Protein AF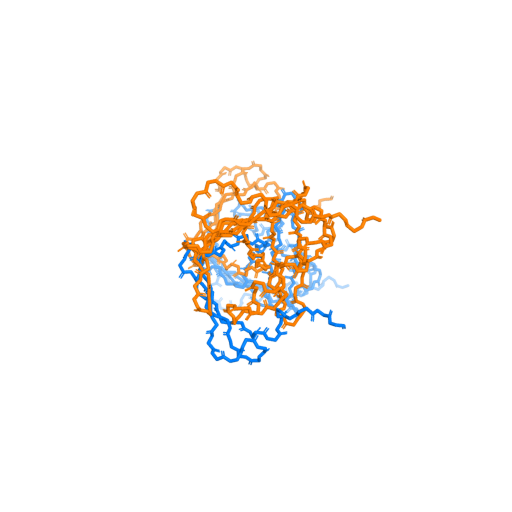-0000000082404248 (afdb_homodimer)

Radius of gyration: 27.4 Å; Cα contacts (8 Å, |Δi|>4): 710; chains: 2; bounding box: 38×91×61 Å

Organism: Colocasia esculenta (NCBI:txid4460)

InterPro domains:
  IPR007493 Protein of unknown function DUF538 [PF04398] (29-143)
  IPR007493 Protein of unknown function DUF538 [PTHR31676] (27-144)
  IPR036758 At5g01610-like superfamily [G3DSA:2.30.240.10] (9-146)
  IPR036758 At5g01610-like superfamily [SSF141562] (10-144)

pLDDT: mean 85.22, std 16.43, range [26.44, 97.88]

Nearest PDB structures (foldseek):
  4ntd-assembly1_A-2  TM=7.965E-01  e=5.250E-01  Streptomyces clavuligerus
  7phc-assembly1_a  TM=5.065E-01  e=3.989E+00  Mycoplasmoides pneumoniae M129
  5myj-assembly1_BD  TM=4.752E-01  e=3.776E+00  Lactococcus cremoris subsp. cremoris MG1363
  3kny-assembly1_A  TM=2.626E-01  e=6.900E+00  Bacteroides thetaiotaomicron VPI-5482
  4ntd-assembly1_A-2  TM=7.970E-01  e=5.827E-01  Streptomyces clavuligerus

Sequence (292 aa):
MASHAVALATGGGAIEVYKGGADCRRRLVEILKENSLPTGLLPFDDGILELGYNKDDGFIWMKQKEKKQHYFSKAKLTVVYEAEVAAYLQPSGMKKIKGVAAKELFLKINAEEFSVDGDPVDGSIHVKTTIGISRVLPASAFQLEVMASHAVALATGGGAIEVYKGGADCRRRLVEILKENSLPTGLLPFDDGILELGYNKDDGFIWMKQKEKKQHYFSKAKLTVVYEAEVAAYLQPSGMKKIKGVAAKELFLKINAEEFSVDGDPVDGSIHVKTTIGISRVLPASAFQLEV

Solvent-accessible surface area (backbone atoms only — not comparable to full-atom values): 14763 Å² total; per-residue (Å²): 129,82,78,70,62,55,57,55,58,59,76,97,65,66,39,40,38,28,54,44,19,69,58,27,46,55,49,49,38,49,54,26,50,75,32,46,35,39,54,31,72,55,88,72,57,72,53,34,51,33,30,38,36,29,64,82,74,24,40,34,38,40,34,31,86,54,63,44,75,46,74,29,75,80,66,73,38,37,36,37,34,43,31,55,31,37,32,29,52,41,87,26,30,37,33,73,38,39,43,39,24,34,37,42,58,67,42,76,46,42,42,28,32,39,35,46,49,74,51,36,59,71,22,34,31,39,35,36,30,76,84,74,52,71,51,77,44,60,20,55,45,25,44,61,85,125,128,81,77,70,60,55,58,55,58,58,75,97,64,67,39,40,39,26,53,44,20,70,58,26,45,55,50,48,38,49,53,27,52,76,33,48,36,37,54,31,73,54,89,73,58,72,54,33,51,34,30,38,37,29,65,82,74,25,38,35,39,39,34,30,85,55,62,44,76,46,73,30,76,78,65,73,39,37,35,36,34,43,32,53,31,35,31,29,52,40,88,25,30,38,33,75,39,38,42,40,26,34,37,42,57,66,44,77,44,43,41,28,32,39,34,46,50,76,51,34,61,72,24,35,30,40,34,35,30,75,85,72,53,70,48,79,44,60,20,54,46,24,43,59,84,126

Structure (mmCIF, N/CA/C/O backbone):
data_AF-0000000082404248-model_v1
#
loop_
_entity.id
_entity.type
_entity.pdbx_description
1 polymer 'Uncharacterized protein'
#
loop_
_atom_site.group_PDB
_atom_site.id
_atom_site.type_symbol
_atom_site.label_atom_id
_atom_site.label_alt_id
_atom_site.label_comp_id
_atom_site.label_asym_id
_atom_site.label_entity_id
_atom_site.label_seq_id
_atom_site.pdbx_PDB_ins_code
_atom_site.Cartn_x
_atom_site.Cartn_y
_atom_site.Cartn_z
_atom_site.occupancy
_atom_site.B_iso_or_equiv
_atom_site.auth_seq_id
_atom_site.auth_comp_id
_atom_site.auth_asym_id
_atom_site.auth_atom_id
_atom_site.pdbx_PDB_model_num
ATOM 1 N N . MET A 1 1 ? -2.234 -45.562 1.768 1 26.61 1 MET A N 1
ATOM 2 C CA . MET A 1 1 ? -2.828 -45.812 0.459 1 26.61 1 MET A CA 1
ATOM 3 C C . MET A 1 1 ? -2.596 -44.656 -0.487 1 26.61 1 MET A C 1
ATOM 5 O O . MET A 1 1 ? -2.877 -43.5 -0.14 1 26.61 1 MET A O 1
ATOM 9 N N . ALA A 1 2 ? -1.544 -44.75 -1.28 1 31.89 2 ALA A N 1
ATOM 10 C CA . ALA A 1 2 ? -0.996 -43.75 -2.213 1 31.89 2 ALA A CA 1
ATOM 11 C C . ALA A 1 2 ? -2.092 -43.156 -3.1 1 31.89 2 ALA A C 1
ATOM 13 O O . ALA A 1 2 ? -2.785 -43.906 -3.807 1 31.89 2 ALA A O 1
ATOM 14 N N . SER A 1 3 ? -2.906 -42.219 -2.686 1 33.41 3 SER A N 1
ATOM 15 C CA . SER A 1 3 ? -4.047 -41.75 -3.465 1 33.41 3 SER A CA 1
ATOM 16 C C . SER A 1 3 ? -3.672 -41.562 -4.934 1 33.41 3 SER A C 1
ATOM 18 O O . SER A 1 3 ? -2.654 -40.969 -5.246 1 33.41 3 SER A O 1
ATOM 20 N N . HIS A 1 4 ? -4.004 -42.5 -5.773 1 37.06 4 HIS A N 1
ATOM 21 C CA . HIS A 1 4 ? -3.768 -42.688 -7.199 1 37.06 4 HIS A CA 1
ATOM 22 C C . HIS A 1 4 ? -4.148 -41.438 -7.992 1 37.06 4 HIS A C 1
ATOM 24 O O . HIS A 1 4 ? -5.254 -40.906 -7.844 1 37.06 4 HIS A O 1
ATOM 30 N N . ALA A 1 5 ? -3.225 -40.562 -8.227 1 41.5 5 ALA A N 1
ATOM 31 C CA . ALA A 1 5 ? -3.398 -39.562 -9.266 1 41.5 5 ALA A CA 1
ATOM 32 C C . ALA A 1 5 ? -4.219 -40.094 -10.43 1 41.5 5 ALA A C 1
ATOM 34 O O . ALA A 1 5 ? -3.836 -41.094 -11.062 1 41.5 5 ALA A O 1
ATOM 35 N N . VAL A 1 6 ? -5.531 -40.25 -10.273 1 42.28 6 VAL A N 1
ATOM 36 C CA . VAL A 1 6 ? -6.289 -40.656 -11.453 1 42.28 6 VAL A CA 1
ATOM 37 C C . VAL A 1 6 ? -6.105 -39.625 -12.57 1 42.28 6 VAL A C 1
ATOM 39 O O . VAL A 1 6 ? -6.453 -38.469 -12.406 1 42.28 6 VAL A O 1
ATOM 42 N N . ALA A 1 7 ? -4.973 -39.625 -13.266 1 45.06 7 ALA A N 1
ATOM 43 C CA . ALA A 1 7 ? -4.922 -38.938 -14.562 1 45.06 7 ALA A CA 1
ATOM 44 C C . ALA A 1 7 ? -6.215 -39.156 -15.344 1 45.06 7 ALA A C 1
ATOM 46 O O . ALA A 1 7 ? -6.512 -40.281 -15.758 1 45.06 7 ALA A O 1
ATOM 47 N N . LEU A 1 8 ? -7.293 -38.656 -14.852 1 42.78 8 LEU A N 1
ATOM 48 C CA . LEU A 1 8 ? -8.438 -38.875 -15.734 1 42.78 8 LEU A CA 1
ATOM 49 C C . LEU A 1 8 ? -8.156 -38.312 -17.125 1 42.78 8 LEU A C 1
ATOM 51 O O . LEU A 1 8 ? -7.98 -37.094 -17.297 1 42.78 8 LEU A O 1
ATOM 55 N N . ALA A 1 9 ? -7.316 -38.969 -17.875 1 41.84 9 ALA A N 1
ATOM 56 C CA . ALA A 1 9 ? -7.23 -38.719 -19.312 1 41.84 9 ALA A CA 1
ATOM 57 C C . ALA A 1 9 ? -8.617 -38.719 -19.953 1 41.84 9 ALA A C 1
ATOM 59 O O . ALA A 1 9 ? -9.258 -39.75 -20.094 1 41.84 9 ALA A O 1
ATOM 60 N N . THR A 1 10 ? -9.609 -38.094 -19.516 1 40.09 10 THR A N 1
ATOM 61 C CA . THR A 1 10 ? -10.75 -38.281 -20.406 1 40.09 10 THR A CA 1
ATOM 62 C C . THR A 1 10 ? -10.305 -38.281 -21.859 1 40.09 10 THR A C 1
ATOM 64 O O . THR A 1 10 ? -9.148 -37.938 -22.156 1 40.09 10 THR A O 1
ATOM 67 N N . GLY A 1 11 ? -11.281 -37.781 -22.875 1 39.81 11 GLY A N 1
ATOM 68 C CA . GLY A 1 11 ? -11.117 -38 -24.297 1 39.81 11 GLY A CA 1
ATOM 69 C C . GLY A 1 11 ? -9.711 -37.688 -24.797 1 39.81 11 GLY A C 1
ATOM 70 O O . GLY A 1 11 ? -8.844 -37.312 -24 1 39.81 11 GLY A O 1
ATOM 71 N N . GLY A 1 12 ? -9.586 -37.438 -26.234 1 45.69 12 GLY A N 1
ATOM 72 C CA . GLY A 1 12 ? -8.477 -37.281 -27.156 1 45.69 12 GLY A CA 1
ATOM 73 C C . GLY A 1 12 ? -7.359 -36.406 -26.609 1 45.69 12 GLY A C 1
ATOM 74 O O . GLY A 1 12 ? -6.238 -36.438 -27.125 1 45.69 12 GLY A O 1
ATOM 75 N N . GLY A 1 13 ? -7.57 -35.125 -25.938 1 55.22 13 GLY A N 1
ATOM 76 C CA . GLY A 1 13 ? -6.445 -34.219 -25.734 1 55.22 13 GLY A CA 1
ATOM 77 C C . GLY A 1 13 ? -5.777 -34.406 -24.391 1 55.22 13 GLY A C 1
ATOM 78 O O . GLY A 1 13 ? -6.266 -35.156 -23.531 1 55.22 13 GLY A O 1
ATOM 79 N N . ALA A 1 14 ? -4.445 -34.281 -24.078 1 77.62 14 ALA A N 1
ATOM 80 C CA . ALA A 1 14 ? -3.438 -34.531 -23.047 1 77.62 14 ALA A CA 1
ATOM 81 C C . ALA A 1 14 ? -3.723 -33.719 -21.797 1 77.62 14 ALA A C 1
ATOM 83 O O . ALA A 1 14 ? -2.979 -32.781 -21.469 1 77.62 14 ALA A O 1
ATOM 84 N N . ILE A 1 15 ? -5.109 -33.75 -21.188 1 87.06 15 ILE A N 1
ATOM 85 C CA . ILE A 1 15 ? -5.379 -33.031 -19.938 1 87.06 15 ILE A CA 1
ATOM 86 C C . ILE A 1 15 ? -5.117 -33.938 -18.75 1 87.06 15 ILE A C 1
ATOM 88 O O . ILE A 1 15 ? -5.617 -35.062 -18.703 1 87.06 15 ILE A O 1
ATOM 92 N N . GLU A 1 16 ? -4.348 -33.531 -17.703 1 93 16 GLU A N 1
ATOM 93 C CA . GLU A 1 16 ? -4.09 -34.188 -16.438 1 93 16 GLU A CA 1
ATOM 94 C C . GLU A 1 16 ? -4.773 -33.469 -15.281 1 93 16 GLU A C 1
ATOM 96 O O . GLU A 1 16 ? -4.801 -32.25 -15.25 1 93 16 GLU A O 1
ATOM 101 N N . VAL A 1 17 ? -5.469 -34.25 -14.375 1 94.12 17 VAL A N 1
ATOM 102 C CA . VAL A 1 17 ? -6.066 -33.688 -13.172 1 94.12 17 VAL A CA 1
ATOM 103 C C . VAL A 1 17 ? -5.645 -34.531 -11.953 1 94.12 17 VAL A C 1
ATOM 105 O O . VAL A 1 17 ? -5.711 -35.75 -11.969 1 94.12 17 VAL A O 1
ATOM 108 N N . TYR A 1 18 ? -5.195 -33.875 -10.969 1 92.25 18 TYR A N 1
ATOM 109 C CA . TYR A 1 18 ? -4.781 -34.5 -9.711 1 92.25 18 TYR A CA 1
ATOM 110 C C . TYR A 1 18 ? -5.617 -33.969 -8.547 1 92.25 18 TYR A C 1
ATOM 112 O O . TYR A 1 18 ? -6.07 -32.812 -8.562 1 92.25 18 TYR A O 1
ATOM 120 N N . LYS A 1 19 ? -5.82 -34.844 -7.656 1 90.69 19 LYS A N 1
ATOM 121 C CA . LYS A 1 19 ? -6.504 -34.5 -6.418 1 90.69 19 LYS A CA 1
ATOM 122 C C . LYS A 1 19 ? -5.656 -34.844 -5.199 1 90.69 19 LYS A C 1
ATOM 124 O O . LYS A 1 19 ? -4.871 -35.781 -5.23 1 90.69 19 LYS A O 1
ATOM 129 N N . GLY A 1 20 ? -5.957 -34.188 -4.07 1 85 20 GLY A N 1
ATOM 130 C CA . GLY A 1 20 ? -5.191 -34.375 -2.852 1 85 20 GLY A CA 1
ATOM 131 C C . GLY A 1 20 ? -3.945 -33.531 -2.781 1 85 20 GLY A C 1
ATOM 132 O O . GLY A 1 20 ? -3.205 -33.406 -3.76 1 85 20 GLY A O 1
ATOM 133 N N . GLY A 1 21 ? -3.607 -33.062 -1.685 1 84.25 21 GLY A N 1
ATOM 134 C CA . GLY A 1 21 ? -2.582 -32.031 -1.466 1 84.25 21 GLY A CA 1
ATOM 135 C C . GLY A 1 21 ? -1.194 -32.5 -1.864 1 84.25 21 GLY A C 1
ATOM 136 O O . GLY A 1 21 ? -0.502 -31.828 -2.627 1 84.25 21 GLY A O 1
ATOM 137 N N . ALA A 1 22 ? -0.754 -33.719 -1.428 1 86.19 22 ALA A N 1
ATOM 138 C CA . ALA A 1 22 ? 0.61 -34.188 -1.658 1 86.19 22 ALA A CA 1
ATOM 139 C C . ALA A 1 22 ? 0.85 -34.469 -3.139 1 86.19 22 ALA A C 1
ATOM 141 O O . ALA A 1 22 ? 1.893 -34.125 -3.686 1 86.19 22 ALA A O 1
ATOM 142 N N . ASP A 1 23 ? -0.087 -35.125 -3.85 1 89.31 23 ASP A N 1
ATOM 143 C CA . ASP A 1 23 ? 0.043 -35.469 -5.266 1 89.31 23 ASP A CA 1
ATOM 144 C C . ASP A 1 23 ? 0.007 -34.188 -6.121 1 89.31 23 ASP A C 1
ATOM 146 O O . ASP A 1 23 ? 0.781 -34.062 -7.07 1 89.31 23 ASP A O 1
ATOM 150 N N . CYS A 1 24 ? -0.881 -33.375 -5.746 1 91.25 24 CYS A N 1
ATOM 151 C CA . CYS A 1 24 ? -0.977 -32.094 -6.469 1 91.25 24 CYS A CA 1
ATOM 152 C C . CYS A 1 24 ? 0.325 -31.312 -6.363 1 91.25 24 CYS A C 1
ATOM 154 O O . CYS A 1 24 ? 0.838 -30.812 -7.371 1 91.25 24 CYS A O 1
ATOM 156 N N . ARG A 1 25 ? 0.837 -31.281 -5.199 1 90 25 ARG A N 1
ATOM 157 C CA . ARG A 1 25 ? 2.068 -30.531 -4.969 1 90 25 ARG A CA 1
ATOM 158 C C . ARG A 1 25 ? 3.225 -31.125 -5.766 1 90 25 ARG A C 1
ATOM 160 O O . ARG A 1 25 ? 3.977 -30.391 -6.418 1 90 25 ARG A O 1
ATOM 167 N N . ARG A 1 26 ? 3.385 -32.438 -5.703 1 90.12 26 ARG A N 1
ATOM 168 C CA . ARG A 1 26 ? 4.453 -33.094 -6.422 1 90.12 26 ARG A CA 1
ATOM 169 C C . ARG A 1 26 ? 4.383 -32.812 -7.918 1 90.12 26 ARG A C 1
ATOM 171 O O . ARG A 1 26 ? 5.383 -32.438 -8.531 1 90.12 26 ARG A O 1
ATOM 178 N N . ARG A 1 27 ? 3.234 -32.938 -8.453 1 92.12 27 ARG A N 1
ATOM 179 C CA . ARG A 1 27 ? 3.096 -32.75 -9.898 1 92.12 27 ARG A CA 1
ATOM 180 C C . ARG A 1 27 ? 3.305 -31.297 -10.281 1 92.12 27 ARG A C 1
ATOM 182 O O . ARG A 1 27 ? 3.869 -31 -11.336 1 92.12 27 ARG A O 1
ATOM 189 N N . LEU A 1 28 ? 2.773 -30.422 -9.469 1 92.19 28 LEU A N 1
ATOM 190 C CA . LEU A 1 28 ? 2.957 -29 -9.727 1 92.19 28 LEU A CA 1
ATOM 191 C C . LEU A 1 28 ? 4.438 -28.656 -9.812 1 92.19 28 LEU A C 1
ATOM 193 O O . LEU A 1 28 ? 4.863 -27.953 -10.742 1 92.19 28 LEU A O 1
ATOM 197 N N . VAL A 1 29 ? 5.195 -29.141 -8.891 1 92.25 29 VAL A N 1
ATOM 198 C CA . VAL A 1 29 ? 6.629 -28.875 -8.883 1 92.25 29 VAL A CA 1
ATOM 199 C C . VAL A 1 29 ? 7.258 -29.391 -10.172 1 92.25 29 VAL A C 1
ATOM 201 O O . VAL A 1 29 ? 8.086 -28.719 -10.781 1 92.25 29 VAL A O 1
ATOM 204 N N . GLU A 1 30 ? 6.859 -30.531 -10.586 1 93.44 30 GLU A N 1
ATOM 205 C CA . GLU A 1 30 ? 7.383 -31.125 -11.82 1 93.44 30 GLU A CA 1
ATOM 206 C C . GLU A 1 30 ? 7.035 -30.266 -13.031 1 93.44 30 GLU A C 1
ATOM 208 O O . GLU A 1 30 ? 7.875 -30.047 -13.906 1 93.44 30 GLU A O 1
ATOM 213 N N . ILE A 1 31 ? 5.789 -29.844 -13.07 1 93.38 31 ILE A N 1
ATOM 214 C CA . ILE A 1 31 ? 5.328 -29.031 -14.188 1 93.38 31 ILE A CA 1
ATOM 215 C C . ILE A 1 31 ? 6.129 -27.734 -14.25 1 93.38 31 ILE A C 1
ATOM 217 O O . ILE A 1 31 ? 6.539 -27.297 -15.328 1 93.38 31 ILE A O 1
ATOM 221 N N . LEU A 1 32 ? 6.367 -27.109 -13.102 1 94 32 LEU A N 1
ATOM 222 C CA . LEU A 1 32 ? 7.137 -25.859 -13.062 1 94 32 LEU A CA 1
ATOM 223 C C . LEU A 1 32 ? 8.562 -26.094 -13.547 1 94 32 LEU A C 1
ATOM 225 O O . LEU A 1 32 ? 9.078 -25.312 -14.352 1 94 32 LEU A O 1
ATOM 229 N N . LYS A 1 33 ? 9.148 -27.172 -13.172 1 93.31 33 LYS A N 1
ATOM 230 C CA . LYS A 1 33 ? 10.5 -27.516 -13.609 1 93.31 33 LYS A CA 1
ATOM 231 C C . LYS A 1 33 ? 10.547 -27.75 -15.117 1 93.31 33 LYS A C 1
ATOM 233 O O . LYS A 1 33 ? 11.445 -27.25 -15.797 1 93.31 33 LYS A O 1
ATOM 238 N N . GLU A 1 34 ? 9.578 -28.469 -15.539 1 92.75 34 GLU A N 1
ATOM 239 C CA . GLU A 1 34 ? 9.492 -28.781 -16.953 1 92.75 34 GLU A CA 1
ATOM 240 C C . GLU A 1 34 ? 9.406 -27.516 -17.812 1 92.75 34 GLU A C 1
ATOM 242 O O . GLU A 1 34 ? 9.789 -27.531 -18.984 1 92.75 34 GLU A O 1
ATOM 247 N N . ASN A 1 35 ? 8.938 -26.5 -17.25 1 94.44 35 ASN A N 1
ATOM 248 C CA . ASN A 1 35 ? 8.734 -25.266 -17.984 1 94.44 35 ASN A CA 1
ATOM 249 C C . ASN A 1 35 ? 9.719 -24.188 -17.562 1 94.44 35 ASN A C 1
ATOM 251 O O . ASN A 1 35 ? 9.523 -23 -17.859 1 94.44 35 ASN A O 1
ATOM 255 N N . SER A 1 36 ? 10.773 -24.516 -16.844 1 94.88 36 SER A N 1
ATOM 256 C CA . SER A 1 36 ? 11.875 -23.641 -16.438 1 94.88 36 SER A CA 1
ATOM 257 C C . SER A 1 36 ? 11.367 -22.484 -15.594 1 94.88 36 SER A C 1
ATOM 259 O O . SER A 1 36 ? 11.727 -21.328 -15.828 1 94.88 36 SER A O 1
ATOM 261 N N . LEU A 1 37 ? 10.5 -22.797 -14.664 1 95.38 37 LEU A N 1
ATOM 262 C CA . LEU A 1 37 ? 9.953 -21.844 -13.719 1 95.38 37 LEU A CA 1
ATOM 263 C C . LEU A 1 37 ? 10.422 -22.156 -12.297 1 95.38 37 LEU A C 1
ATOM 265 O O . LEU A 1 37 ? 10.703 -23.297 -11.977 1 95.38 37 LEU A O 1
ATOM 269 N N . PRO A 1 38 ? 10.5 -21.078 -11.461 1 94.19 38 PRO A N 1
ATOM 270 C CA . PRO A 1 38 ? 10.836 -21.359 -10.07 1 94.19 38 PRO A CA 1
ATOM 271 C C . PRO A 1 38 ? 9.812 -22.266 -9.383 1 94.19 38 PRO A C 1
ATOM 273 O O . PRO A 1 38 ? 8.609 -22.109 -9.578 1 94.19 38 PRO A O 1
ATOM 276 N N . THR A 1 39 ? 10.195 -23.125 -8.516 1 92.25 39 THR A N 1
ATOM 277 C CA . THR A 1 39 ? 9.352 -24.188 -7.977 1 92.25 39 THR A CA 1
ATOM 278 C C . THR A 1 39 ? 8.539 -23.672 -6.789 1 92.25 39 THR A C 1
ATOM 280 O O . THR A 1 39 ? 7.59 -24.328 -6.355 1 92.25 39 THR A O 1
ATOM 283 N N . GLY A 1 40 ? 8.797 -22.516 -6.25 1 89.69 40 GLY A N 1
ATOM 284 C CA . GLY A 1 40 ? 8.078 -21.984 -5.113 1 89.69 40 GLY A CA 1
ATOM 285 C C . GLY A 1 40 ? 7.109 -20.875 -5.496 1 89.69 40 GLY A C 1
ATOM 286 O O . GLY A 1 40 ? 6.652 -20.109 -4.637 1 89.69 40 GLY A O 1
ATOM 287 N N . LEU A 1 41 ? 6.832 -20.734 -6.754 1 85.62 41 LEU A N 1
ATOM 288 C CA . LEU A 1 41 ? 5.973 -19.656 -7.254 1 85.62 41 LEU A CA 1
ATOM 289 C C . LEU A 1 41 ? 4.559 -19.797 -6.699 1 85.62 41 LEU A C 1
ATOM 291 O O . LEU A 1 41 ? 3.859 -18.797 -6.523 1 85.62 41 LEU A O 1
ATOM 295 N N . LEU A 1 42 ? 4.094 -20.953 -6.504 1 78.44 42 LEU A N 1
ATOM 296 C CA . LEU A 1 42 ? 2.723 -21.172 -6.062 1 78.44 42 LEU A CA 1
ATOM 297 C C . LEU A 1 42 ? 2.695 -21.734 -4.641 1 78.44 42 LEU A C 1
ATOM 299 O O . LEU A 1 42 ? 3.67 -22.328 -4.188 1 78.44 42 LEU A O 1
ATOM 303 N N . PRO A 1 43 ? 1.602 -21.281 -3.91 1 66.31 43 PRO A N 1
ATOM 304 C CA . PRO A 1 43 ? 1.56 -21.734 -2.518 1 66.31 43 PRO A CA 1
ATOM 305 C C . PRO A 1 43 ? 1.533 -23.25 -2.391 1 66.31 43 PRO A C 1
ATOM 307 O O . PRO A 1 43 ? 0.764 -23.922 -3.086 1 66.31 43 PRO A O 1
ATOM 310 N N . PHE A 1 44 ? 2.535 -23.844 -1.74 1 63.66 44 PHE A N 1
ATOM 311 C CA . PHE A 1 44 ? 2.709 -25.297 -1.703 1 63.66 44 PHE A CA 1
ATOM 312 C C . PHE A 1 44 ? 2.162 -25.875 -0.402 1 63.66 44 PHE A C 1
ATOM 314 O O . PHE A 1 44 ? 2.4 -27.047 -0.087 1 63.66 44 PHE A O 1
ATOM 321 N N . ASP A 1 45 ? 1.136 -25.281 0.097 1 66.94 45 ASP A N 1
ATOM 322 C CA . ASP A 1 45 ? 0.758 -26.016 1.298 1 66.94 45 ASP A CA 1
ATOM 323 C C . ASP A 1 45 ? -0.175 -27.172 0.958 1 66.94 45 ASP A C 1
ATOM 325 O O . ASP A 1 45 ? -0.594 -27.328 -0.192 1 66.94 45 ASP A O 1
ATOM 329 N N . ASP A 1 46 ? -0.226 -28.141 1.797 1 67.12 46 ASP A N 1
ATOM 330 C CA . ASP A 1 46 ? -1.042 -29.344 1.663 1 67.12 46 ASP A CA 1
ATOM 331 C C . ASP A 1 46 ? -2.521 -28.984 1.531 1 67.12 46 ASP A C 1
ATOM 333 O O . ASP A 1 46 ? -3.377 -29.875 1.519 1 67.12 46 ASP A O 1
ATOM 337 N N . GLY A 1 47 ? -2.795 -27.75 1.149 1 80.88 47 GLY A N 1
ATOM 338 C CA . GLY A 1 47 ? -4.195 -27.359 1.098 1 80.88 47 GLY A CA 1
ATOM 339 C C . GLY A 1 47 ? -4.754 -27.344 -0.312 1 80.88 47 GLY A C 1
ATOM 340 O O . GLY A 1 47 ? -5.891 -26.906 -0.525 1 80.88 47 GLY A O 1
ATOM 341 N N . ILE A 1 48 ? -3.961 -27.859 -1.201 1 89.25 48 ILE A N 1
ATOM 342 C CA . ILE A 1 48 ? -4.449 -27.922 -2.574 1 89.25 48 ILE A CA 1
ATOM 343 C C . ILE A 1 48 ? -5.449 -29.062 -2.719 1 89.25 48 ILE A C 1
ATOM 345 O O . ILE A 1 48 ? -5.172 -30.188 -2.303 1 89.25 48 ILE A O 1
ATOM 349 N N . LEU A 1 49 ? -6.531 -28.828 -3.287 1 92 49 LEU A N 1
ATOM 350 C CA . LEU A 1 49 ? -7.594 -29.812 -3.477 1 92 49 LEU A CA 1
ATOM 351 C C . LEU A 1 49 ? -7.531 -30.422 -4.875 1 92 49 LEU A C 1
ATOM 353 O O . LEU A 1 49 ? -7.867 -31.594 -5.066 1 92 49 LEU A O 1
ATOM 357 N N . GLU A 1 50 ? -7.125 -29.578 -5.766 1 93.88 50 GLU A N 1
ATOM 358 C CA . GLU A 1 50 ? -7.141 -29.984 -7.164 1 93.88 50 GLU A CA 1
ATOM 359 C C . GLU A 1 50 ? -6.07 -29.266 -7.973 1 93.88 50 GLU A C 1
ATOM 361 O O . GLU A 1 50 ? -5.852 -28.062 -7.781 1 93.88 50 GLU A O 1
ATOM 366 N N . LEU A 1 51 ? -5.438 -30.016 -8.844 1 94.69 51 LEU A N 1
ATOM 367 C CA . LEU A 1 51 ? -4.539 -29.5 -9.867 1 94.69 51 LEU A CA 1
ATOM 368 C C . LEU A 1 51 ? -4.914 -30.031 -11.242 1 94.69 51 LEU A C 1
ATOM 370 O O . LEU A 1 51 ? -5.098 -31.234 -11.422 1 94.69 51 LEU A O 1
ATOM 374 N N . GLY A 1 52 ? -5.066 -29.172 -12.18 1 95.25 52 GLY A N 1
ATOM 375 C CA . GLY A 1 52 ? -5.301 -29.562 -13.562 1 95.25 52 GLY A CA 1
ATOM 376 C C . GLY A 1 52 ? -4.309 -28.938 -14.531 1 95.25 52 GLY A C 1
ATOM 377 O O . GLY A 1 52 ? -3.814 -27.828 -14.297 1 95.25 52 GLY A O 1
ATOM 378 N N . TYR A 1 53 ? -4.016 -29.656 -15.586 1 96 53 TYR A N 1
ATOM 379 C CA . TYR A 1 53 ? -3.049 -29.188 -16.578 1 96 53 TYR A CA 1
ATOM 380 C C . TYR A 1 53 ? -3.391 -29.75 -17.953 1 96 53 TYR A C 1
ATOM 382 O O . TYR A 1 53 ? -3.523 -30.953 -18.141 1 96 53 TYR A O 1
ATOM 390 N N . ASN A 1 54 ? -3.629 -28.828 -18.844 1 95.25 54 ASN A N 1
ATOM 391 C CA . ASN A 1 54 ? -3.781 -29.156 -20.25 1 95.25 54 ASN A CA 1
ATOM 392 C C . ASN A 1 54 ? -2.502 -28.875 -21.031 1 95.25 54 ASN A C 1
ATOM 394 O O . ASN A 1 54 ? -2.229 -27.719 -21.391 1 95.25 54 ASN A O 1
ATOM 398 N N . LYS A 1 55 ? -1.788 -29.891 -21.328 1 90.19 55 LYS A N 1
ATOM 399 C CA . LYS A 1 55 ? -0.48 -29.734 -21.953 1 90.19 55 LYS A CA 1
ATOM 400 C C . LYS A 1 55 ? -0.611 -29.188 -23.375 1 90.19 55 LYS A C 1
ATOM 402 O O . LYS A 1 55 ? 0.287 -28.5 -23.859 1 90.19 55 LYS A O 1
ATOM 407 N N . ASP A 1 56 ? -1.659 -29.438 -23.984 1 89.81 56 ASP A N 1
ATOM 408 C CA . ASP A 1 56 ? -1.855 -29.031 -25.375 1 89.81 56 ASP A CA 1
ATOM 409 C C . ASP A 1 56 ? -1.825 -27.516 -25.516 1 89.81 56 ASP A C 1
ATOM 411 O O . ASP A 1 56 ? -1.254 -26.984 -26.469 1 89.81 56 ASP A O 1
ATOM 415 N N . ASP A 1 57 ? -2.418 -26.828 -24.594 1 91.56 57 ASP A N 1
ATOM 416 C CA . ASP A 1 57 ? -2.473 -25.375 -24.75 1 91.56 57 ASP A CA 1
ATOM 417 C C . ASP A 1 57 ? -1.744 -24.672 -23.609 1 91.56 57 ASP A C 1
ATOM 419 O O . ASP A 1 57 ? -1.689 -23.438 -23.562 1 91.56 57 ASP A O 1
ATOM 423 N N . GLY A 1 58 ? -1.31 -25.484 -22.75 1 94.12 58 GLY A N 1
ATOM 424 C CA . GLY A 1 58 ? -0.522 -24.938 -21.672 1 94.12 58 GLY A CA 1
ATOM 425 C C . GLY A 1 58 ? -1.369 -24.453 -20.5 1 94.12 58 GLY A C 1
ATOM 426 O O . GLY A 1 58 ? -0.846 -23.891 -19.531 1 94.12 58 GLY A O 1
ATOM 427 N N . PHE A 1 59 ? -2.732 -24.688 -20.516 1 96.88 59 PHE A N 1
ATOM 428 C CA . PHE A 1 59 ? -3.621 -24.219 -19.469 1 96.88 59 PHE A CA 1
ATOM 429 C C . PHE A 1 59 ? -3.41 -25.016 -18.188 1 96.88 59 PHE A C 1
ATOM 431 O O . PHE A 1 59 ? -3.391 -26.25 -18.219 1 96.88 59 PHE A O 1
ATOM 438 N N . ILE A 1 60 ? -3.232 -24.312 -17.078 1 96 60 ILE A N 1
ATOM 439 C CA . ILE A 1 60 ? -3.055 -24.922 -15.758 1 96 60 ILE A CA 1
ATOM 440 C C . ILE A 1 60 ? -3.971 -24.234 -14.75 1 96 60 ILE A C 1
ATOM 442 O O . ILE A 1 60 ? -4.188 -23.031 -14.812 1 96 60 ILE A O 1
ATOM 446 N N . TRP A 1 61 ? -4.547 -25.016 -13.82 1 96.44 61 TRP A N 1
ATOM 447 C CA . TRP A 1 61 ? -5.352 -24.422 -12.758 1 96.44 61 TRP A CA 1
ATOM 448 C C . TRP A 1 61 ? -5.188 -25.188 -11.453 1 96.44 61 TRP A C 1
ATOM 450 O O . TRP A 1 61 ? -4.754 -26.344 -11.461 1 96.44 61 TRP A O 1
ATOM 460 N N . MET A 1 62 ? -5.414 -24.516 -10.359 1 95 62 MET A N 1
ATOM 461 C CA . MET A 1 62 ? -5.367 -25.094 -9.016 1 95 62 MET A CA 1
ATOM 462 C C . MET A 1 62 ? -6.531 -24.594 -8.164 1 95 62 MET A C 1
ATOM 464 O O . MET A 1 62 ? -6.918 -23.422 -8.266 1 95 62 MET A O 1
ATOM 468 N N . LYS A 1 63 ? -7.062 -25.484 -7.418 1 94.56 63 LYS A N 1
ATOM 469 C CA . LYS A 1 63 ? -8.094 -25.156 -6.438 1 94.56 63 LYS A CA 1
ATOM 470 C C . LYS A 1 63 ? -7.629 -25.469 -5.02 1 94.56 63 LYS A C 1
ATOM 472 O O . LYS A 1 63 ? -7.004 -26.5 -4.781 1 94.56 63 LYS A O 1
ATOM 477 N N . GLN A 1 64 ? -7.922 -24.594 -4.074 1 93.62 64 GLN A N 1
ATOM 478 C CA . GLN A 1 64 ? -7.648 -24.812 -2.656 1 93.62 64 GLN A CA 1
ATOM 479 C C . GLN A 1 64 ? -8.828 -24.359 -1.795 1 93.62 64 GLN A C 1
ATOM 481 O O . GLN A 1 64 ? -9.773 -23.766 -2.297 1 93.62 64 GLN A O 1
ATOM 486 N N . LYS A 1 65 ? -8.812 -24.797 -0.648 1 89.19 65 LYS A N 1
ATOM 487 C CA . LYS A 1 65 ? -9.969 -24.594 0.221 1 89.19 65 LYS A CA 1
ATOM 488 C C . LYS A 1 65 ? -10.258 -23.109 0.41 1 89.19 65 LYS A C 1
ATOM 490 O O . LYS A 1 65 ? -11.414 -22.688 0.356 1 89.19 65 LYS A O 1
ATOM 495 N N . GLU A 1 66 ? -9.234 -22.297 0.668 1 90.94 66 GLU A N 1
ATOM 496 C CA . GLU A 1 66 ? -9.367 -20.859 0.871 1 90.94 66 GLU A CA 1
ATOM 497 C C . GLU A 1 66 ? -8.156 -20.109 0.305 1 90.94 66 GLU A C 1
ATOM 499 O O . GLU A 1 66 ? -7.145 -20.719 -0.033 1 90.94 66 GLU A O 1
ATOM 504 N N . LYS A 1 67 ? -8.43 -18.812 0.115 1 91.12 67 LYS A N 1
ATOM 505 C CA . LYS A 1 67 ? -7.301 -18 -0.318 1 91.12 67 LYS A CA 1
ATOM 506 C C . LYS A 1 67 ? -6.137 -18.109 0.659 1 91.12 67 LYS A C 1
ATOM 508 O O . LYS A 1 67 ? -6.34 -18.312 1.858 1 91.12 67 LYS A O 1
ATOM 513 N N . LYS A 1 68 ? -4.953 -17.953 0.072 1 90.69 68 LYS A N 1
ATOM 514 C CA . LYS A 1 68 ? -3.734 -18.031 0.873 1 90.69 68 LYS A CA 1
ATOM 515 C C . LYS A 1 68 ? -2.834 -16.828 0.609 1 90.69 68 LYS A C 1
ATOM 517 O O . LYS A 1 68 ? -2.799 -16.297 -0.506 1 90.69 68 LYS A O 1
ATOM 522 N N . GLN A 1 69 ? -2.223 -16.422 1.691 1 89.12 69 GLN A N 1
ATOM 523 C CA . GLN A 1 69 ? -1.194 -15.398 1.564 1 89.12 69 GLN A CA 1
ATOM 524 C C . GLN A 1 69 ? 0.182 -15.953 1.929 1 89.12 69 GLN A C 1
ATOM 526 O O . GLN A 1 69 ? 0.311 -16.75 2.859 1 89.12 69 GLN A O 1
ATOM 531 N N . HIS A 1 70 ? 1.156 -15.602 1.148 1 89.56 70 HIS A N 1
ATOM 532 C CA . HIS A 1 70 ? 2.535 -15.984 1.431 1 89.56 70 HIS A CA 1
ATOM 533 C C . HIS A 1 70 ? 3.471 -14.781 1.348 1 89.56 70 HIS A C 1
ATOM 535 O O . HIS A 1 70 ? 3.406 -14.008 0.392 1 89.56 70 HIS A O 1
ATOM 541 N N . TYR A 1 71 ? 4.277 -14.719 2.375 1 87.19 71 TYR A N 1
ATOM 542 C CA . TYR A 1 71 ? 5.301 -13.68 2.373 1 87.19 71 TYR A CA 1
ATOM 543 C C . TYR A 1 71 ? 6.637 -14.234 1.888 1 87.19 71 TYR A C 1
ATOM 545 O O . TYR A 1 71 ? 7.203 -15.141 2.506 1 87.19 71 TYR A O 1
ATOM 553 N N . PHE A 1 72 ? 7.109 -13.703 0.807 1 89.19 72 PHE A N 1
ATOM 554 C CA . PHE A 1 72 ? 8.438 -14.023 0.293 1 89.19 72 PHE A CA 1
ATOM 555 C C . PHE A 1 72 ? 9.492 -13.109 0.899 1 89.19 72 PHE A C 1
ATOM 557 O O . PHE A 1 72 ? 9.672 -11.977 0.448 1 89.19 72 PHE A O 1
ATOM 564 N N . SER A 1 73 ? 10.148 -13.664 1.874 1 86.25 73 SER A N 1
ATOM 565 C CA . SER A 1 73 ? 11.055 -12.844 2.678 1 86.25 73 SER A CA 1
ATOM 566 C C . SER A 1 73 ? 12.18 -12.258 1.83 1 86.25 73 SER A C 1
ATOM 568 O O . SER A 1 73 ? 12.578 -11.117 2.027 1 86.25 73 SER A O 1
ATOM 570 N N . LYS A 1 74 ? 12.633 -13.031 0.884 1 85.88 74 LYS A N 1
ATOM 571 C CA . LYS A 1 74 ? 13.742 -12.555 0.056 1 85.88 74 LYS A CA 1
ATOM 572 C C . LYS A 1 74 ? 13.281 -11.461 -0.906 1 85.88 74 LYS A C 1
ATOM 574 O O . LYS A 1 74 ? 14.062 -10.586 -1.278 1 85.88 74 LYS A O 1
ATOM 579 N N . ALA A 1 75 ? 12.062 -11.477 -1.314 1 88.5 75 ALA A N 1
ATOM 580 C CA . ALA A 1 75 ? 11.508 -10.469 -2.219 1 88.5 75 ALA A CA 1
ATOM 581 C C . ALA A 1 75 ? 10.773 -9.383 -1.443 1 88.5 75 ALA A C 1
ATOM 583 O O . ALA A 1 75 ? 10.367 -8.367 -2.018 1 88.5 75 ALA A O 1
ATOM 584 N N . LYS A 1 76 ? 10.617 -9.609 -0.117 1 82.75 76 LYS A N 1
ATOM 585 C CA . LYS A 1 76 ? 9.844 -8.703 0.723 1 82.75 76 LYS A CA 1
ATOM 586 C C . LYS A 1 76 ? 8.484 -8.398 0.094 1 82.75 76 LYS A C 1
ATOM 588 O O . LYS A 1 76 ? 8.094 -7.234 -0.013 1 82.75 76 LYS A O 1
ATOM 593 N N . LEU A 1 77 ? 7.852 -9.398 -0.338 1 85.44 77 LEU A N 1
ATOM 594 C CA . LEU A 1 77 ? 6.602 -9.312 -1.082 1 85.44 77 LEU A CA 1
ATOM 595 C C . LEU A 1 77 ? 5.574 -10.305 -0.545 1 85.44 77 LEU A C 1
ATOM 597 O O . LEU A 1 77 ? 5.887 -11.484 -0.36 1 85.44 77 LEU A O 1
ATOM 601 N N . THR A 1 78 ? 4.434 -9.789 -0.178 1 87.88 78 THR A N 1
ATOM 602 C CA . THR A 1 78 ? 3.314 -10.672 0.141 1 87.88 78 THR A CA 1
ATOM 603 C C . THR A 1 78 ? 2.486 -10.969 -1.106 1 87.88 78 THR A C 1
ATOM 605 O O . THR A 1 78 ? 2.059 -10.047 -1.806 1 87.88 78 THR A O 1
ATOM 608 N N . VAL A 1 79 ? 2.33 -12.273 -1.399 1 90.94 79 VAL A N 1
ATOM 609 C CA . VAL A 1 79 ? 1.497 -12.695 -2.521 1 90.94 79 VAL A CA 1
ATOM 610 C C . VAL A 1 79 ? 0.238 -13.383 -2.002 1 90.94 79 VAL A C 1
ATOM 612 O O . VAL A 1 79 ? 0.305 -14.195 -1.072 1 90.94 79 VAL A O 1
ATOM 615 N N . VAL A 1 80 ? -0.841 -12.945 -2.572 1 91.44 80 VAL A N 1
ATOM 616 C CA . VAL A 1 80 ? -2.131 -13.555 -2.273 1 91.44 80 VAL A CA 1
ATOM 617 C C . VAL A 1 80 ? -2.549 -14.469 -3.426 1 91.44 80 VAL A C 1
ATOM 619 O O . VAL A 1 80 ? -2.49 -14.078 -4.59 1 91.44 80 VAL A O 1
ATOM 622 N N . TYR A 1 81 ? -2.963 -15.68 -3.092 1 94.25 81 TYR A N 1
ATOM 623 C CA . TYR A 1 81 ? -3.514 -16.656 -4.02 1 94.25 81 TYR A CA 1
ATOM 624 C C . TYR A 1 81 ? -4.984 -16.922 -3.727 1 94.25 81 TYR A C 1
ATOM 626 O O . TYR A 1 81 ? -5.336 -17.375 -2.635 1 94.25 81 TYR A O 1
ATOM 634 N N . GLU A 1 82 ? -5.766 -16.688 -4.676 1 94.38 82 GLU A N 1
ATOM 635 C CA . GLU A 1 82 ? -7.195 -16.953 -4.516 1 94.38 82 GLU A CA 1
ATOM 636 C C . GLU A 1 82 ? -7.469 -18.453 -4.441 1 94.38 82 GLU A C 1
ATOM 638 O O . GLU A 1 82 ? -6.578 -19.266 -4.684 1 94.38 82 GLU A O 1
ATOM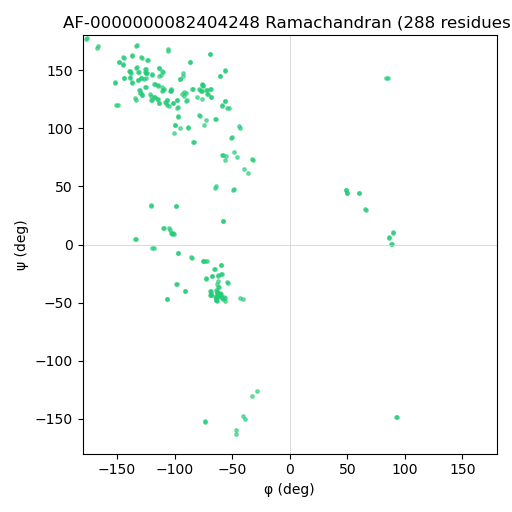 643 N N . ALA A 1 83 ? -8.656 -18.828 -3.975 1 94.62 83 ALA A N 1
ATOM 644 C CA . ALA A 1 83 ? -9.062 -20.219 -3.869 1 94.62 83 ALA A CA 1
ATOM 645 C C . ALA A 1 83 ? -8.906 -20.938 -5.207 1 94.62 83 ALA A C 1
ATOM 647 O O . ALA A 1 83 ? -8.648 -22.141 -5.246 1 94.62 83 ALA A O 1
ATOM 648 N N . GLU A 1 84 ? -9.117 -20.219 -6.227 1 95.31 84 GLU A N 1
ATOM 649 C CA . GLU A 1 84 ? -8.867 -20.719 -7.574 1 95.31 84 GLU A CA 1
ATOM 650 C C . GLU A 1 84 ? -7.844 -19.859 -8.305 1 95.31 84 GLU A C 1
ATOM 652 O O . GLU A 1 84 ? -7.98 -18.641 -8.359 1 95.31 84 GLU A O 1
ATOM 657 N N . VAL A 1 85 ? -6.809 -20.547 -8.844 1 96 85 VAL A N 1
ATOM 658 C CA . VAL A 1 85 ? -5.762 -19.891 -9.633 1 96 85 VAL A CA 1
ATOM 659 C C . VAL A 1 85 ? -5.648 -20.562 -10.992 1 96 85 VAL A C 1
ATOM 661 O O . VAL A 1 85 ? -5.809 -21.781 -11.109 1 96 85 VAL A O 1
ATOM 664 N N . ALA A 1 86 ? -5.395 -19.797 -12.039 1 96.94 86 ALA A N 1
ATOM 665 C CA . ALA A 1 86 ? -5.23 -20.344 -13.375 1 96.94 86 ALA A CA 1
ATOM 666 C C . ALA A 1 86 ? -4.254 -19.516 -14.203 1 96.94 86 ALA A C 1
ATOM 668 O O . ALA A 1 86 ? -4.055 -18.328 -13.922 1 96.94 86 ALA A O 1
ATOM 669 N N . ALA A 1 87 ? -3.725 -20.141 -15.164 1 97.56 87 ALA A N 1
ATOM 670 C CA . ALA A 1 87 ? -2.812 -19.469 -16.078 1 97.56 87 ALA A CA 1
ATOM 671 C C . ALA A 1 87 ? -2.551 -20.312 -17.328 1 97.56 87 ALA A C 1
ATOM 673 O O . ALA A 1 87 ? -3 -21.469 -17.391 1 97.56 87 ALA A O 1
ATOM 674 N N . TYR A 1 88 ? -1.913 -19.75 -18.297 1 97.88 88 TYR A N 1
ATOM 675 C CA . TYR A 1 88 ? -1.354 -20.469 -19.422 1 97.88 88 TYR A CA 1
ATOM 676 C C . TYR A 1 88 ? 0.168 -20.516 -19.344 1 97.88 88 TYR A C 1
ATOM 678 O O . TYR A 1 88 ? 0.824 -19.484 -19.297 1 97.88 88 TYR A O 1
ATOM 686 N N . LEU A 1 89 ? 0.678 -21.719 -19.344 1 96.31 89 LEU A N 1
ATOM 687 C CA . LEU A 1 89 ? 2.123 -21.906 -19.312 1 96.31 89 LEU A CA 1
ATOM 688 C C . LEU A 1 89 ? 2.742 -21.625 -20.688 1 96.31 89 LEU A C 1
ATOM 690 O O . LEU A 1 89 ? 2.17 -21.984 -21.719 1 96.31 89 LEU A O 1
ATOM 694 N N . GLN A 1 90 ? 3.824 -20.938 -20.641 1 92.56 90 GLN A N 1
ATOM 695 C CA . GLN A 1 90 ? 4.738 -20.75 -21.766 1 92.56 90 GLN A CA 1
ATOM 696 C C . GLN A 1 90 ? 6.176 -21.078 -21.359 1 92.56 90 GLN A C 1
ATOM 698 O O . GLN A 1 90 ? 6.488 -21.172 -20.172 1 92.56 90 GLN A O 1
ATOM 703 N N . PRO A 1 91 ? 6.953 -21.312 -22.391 1 91.31 91 PRO A N 1
ATOM 704 C CA . PRO A 1 91 ? 8.352 -21.516 -22.016 1 91.31 91 PRO A CA 1
ATOM 705 C C . PRO A 1 91 ? 8.898 -20.375 -21.156 1 91.31 91 PRO A C 1
ATOM 707 O O . PRO A 1 91 ? 8.875 -19.219 -21.594 1 91.31 91 PRO A O 1
ATOM 710 N N . SER A 1 92 ? 9.281 -20.656 -19.984 1 95.44 92 SER A N 1
ATOM 711 C CA . SER A 1 92 ? 9.906 -19.75 -19.031 1 95.44 92 SER A CA 1
ATOM 712 C C . SER A 1 92 ? 8.938 -18.641 -18.609 1 95.44 92 SER A C 1
ATOM 714 O O . SER A 1 92 ? 9.352 -17.5 -18.391 1 95.44 92 SER A O 1
ATOM 716 N N . GLY A 1 93 ? 7.621 -19.031 -18.625 1 96.5 93 GLY A N 1
ATOM 717 C CA . GLY A 1 93 ? 6.703 -17.984 -18.188 1 96.5 93 GLY A CA 1
ATOM 718 C C . GLY A 1 93 ? 5.262 -18.453 -18.125 1 96.5 93 GLY A C 1
ATOM 719 O O . GLY A 1 93 ? 4.969 -19.625 -18.391 1 96.5 93 GLY A O 1
ATOM 720 N N . MET A 1 94 ? 4.402 -17.531 -17.672 1 96.81 94 MET A N 1
ATOM 721 C CA . MET A 1 94 ? 2.951 -17.703 -17.641 1 96.81 94 MET A CA 1
ATOM 722 C C . MET A 1 94 ? 2.24 -16.438 -18.078 1 96.81 94 MET A C 1
ATOM 724 O O . MET A 1 94 ? 2.762 -15.328 -17.891 1 96.81 94 MET A O 1
ATOM 728 N N . LYS A 1 95 ? 1.151 -16.656 -18.672 1 97.19 95 LYS A N 1
ATOM 729 C CA . LYS A 1 95 ? 0.333 -15.5 -19.047 1 97.19 95 LYS A CA 1
ATOM 730 C C . LYS A 1 95 ? -1.128 -15.719 -18.656 1 97.19 95 LYS A C 1
ATOM 732 O O . LYS A 1 95 ? -1.506 -16.812 -18.234 1 97.19 95 LYS A O 1
ATOM 737 N N . LYS A 1 96 ? -1.935 -14.617 -18.797 1 97.38 96 LYS A N 1
ATOM 738 C CA . LYS A 1 96 ? -3.352 -14.609 -18.438 1 97.38 96 LYS A CA 1
ATOM 739 C C . LYS A 1 96 ? -3.57 -15.172 -17.047 1 97.38 96 LYS A C 1
ATOM 741 O O . LYS A 1 96 ? -4.434 -16.031 -16.844 1 97.38 96 LYS A O 1
ATOM 746 N N . ILE A 1 97 ? -2.738 -14.758 -16.156 1 97.06 97 ILE A N 1
ATOM 747 C CA . ILE A 1 97 ? -2.773 -15.234 -14.781 1 97.06 97 ILE A CA 1
ATOM 748 C C . ILE A 1 97 ? -4.031 -14.719 -14.086 1 97.06 97 ILE A C 1
ATOM 750 O O . ILE A 1 97 ? -4.379 -13.539 -14.219 1 97.06 97 ILE A O 1
ATOM 754 N N . LYS A 1 98 ? -4.648 -15.609 -13.422 1 96.5 98 LYS A N 1
ATOM 755 C CA . LYS A 1 98 ? -5.82 -15.281 -12.617 1 96.5 98 LYS A CA 1
ATOM 756 C C . LYS A 1 98 ? -5.641 -15.742 -11.172 1 96.5 98 LYS A C 1
ATOM 758 O O . LYS A 1 98 ? -5.129 -16.844 -10.93 1 96.5 98 LYS A O 1
ATOM 763 N N . GLY A 1 99 ? -6.008 -14.852 -10.266 1 95.5 99 GLY A N 1
ATOM 764 C CA . GLY A 1 99 ? -6.086 -15.266 -8.875 1 95.5 99 GLY A CA 1
ATOM 765 C C . GLY A 1 99 ? -4.781 -15.086 -8.125 1 95.5 99 GLY A C 1
ATOM 766 O O . GLY A 1 99 ? -4.578 -15.688 -7.066 1 95.5 99 GLY A O 1
ATOM 767 N N . VAL A 1 100 ? -3.816 -14.438 -8.68 1 94.38 100 VAL A N 1
ATOM 768 C CA . VAL A 1 100 ? -2.553 -14.148 -8.016 1 94.38 100 VAL A CA 1
ATOM 769 C C . VAL A 1 100 ? -2.348 -12.641 -7.926 1 94.38 100 VAL A C 1
ATOM 771 O O . VAL A 1 100 ? -2.43 -11.938 -8.938 1 94.38 100 VAL A O 1
ATOM 774 N N . ALA A 1 101 ? -2.146 -12.172 -6.719 1 91.06 101 ALA A N 1
ATOM 775 C CA . ALA A 1 101 ? -1.953 -10.734 -6.516 1 91.06 101 ALA A CA 1
ATOM 776 C C . ALA A 1 101 ? -0.85 -10.477 -5.492 1 91.06 101 ALA A C 1
ATOM 778 O O . ALA A 1 101 ? -0.62 -11.289 -4.594 1 91.06 101 ALA A O 1
ATOM 779 N N . ALA A 1 102 ? -0.119 -9.469 -5.746 1 88.38 102 ALA A N 1
ATOM 780 C CA . ALA A 1 102 ? 0.831 -8.984 -4.746 1 88.38 102 ALA A CA 1
ATOM 781 C C . ALA A 1 102 ? 0.206 -7.902 -3.873 1 88.38 102 ALA A C 1
ATOM 783 O O . ALA A 1 102 ? -0.521 -7.039 -4.367 1 88.38 102 ALA A O 1
ATOM 784 N N . LYS A 1 103 ? 0.354 -8.18 -2.635 1 80.25 103 LYS A N 1
ATOM 785 C CA . LYS A 1 103 ? 0.038 -7.086 -1.724 1 80.25 103 LYS A CA 1
ATOM 786 C C . LYS A 1 103 ? 1.224 -6.141 -1.571 1 80.25 103 LYS A C 1
ATOM 788 O O . LYS A 1 103 ? 2.311 -6.555 -1.168 1 80.25 103 LYS A O 1
ATOM 793 N N . GLU A 1 104 ? 1.2 -5.316 -2.385 1 66.56 104 GLU A N 1
ATOM 794 C CA . GLU A 1 104 ? 2.242 -4.309 -2.211 1 66.56 104 GLU A CA 1
ATOM 795 C C . GLU A 1 104 ? 1.931 -3.391 -1.033 1 66.56 104 GLU A C 1
ATOM 797 O O . GLU A 1 104 ? 0.789 -2.961 -0.86 1 66.56 104 GLU A O 1
ATOM 802 N N . LEU A 1 105 ? 2.76 -3.781 -0.189 1 61.5 105 LEU A N 1
ATOM 803 C CA . LEU A 1 105 ? 2.613 -3.047 1.062 1 61.5 105 LEU A CA 1
ATOM 804 C C . LEU A 1 105 ? 2.162 -1.613 0.802 1 61.5 105 LEU A C 1
ATOM 806 O O . LEU A 1 105 ? 1.795 -1.269 -0.323 1 61.5 105 LEU A O 1
ATOM 810 N N . PHE A 1 106 ? 2.953 -0.645 1.475 1 61.12 106 PHE A N 1
ATOM 811 C CA . PHE A 1 106 ? 2.592 0.723 1.828 1 61.12 106 PHE A CA 1
ATOM 812 C C . PHE A 1 106 ? 3.078 1.702 0.767 1 61.12 106 PHE A C 1
ATOM 814 O O . PHE A 1 106 ? 4.184 1.556 0.239 1 61.12 106 PHE A O 1
ATOM 821 N N . LEU A 1 107 ? 2.129 2.053 -0.047 1 68.44 107 LEU A N 1
ATOM 822 C CA . LEU A 1 107 ? 2.52 3.223 -0.827 1 68.44 107 LEU A CA 1
ATOM 823 C C . LEU A 1 107 ? 2.338 4.5 -0.016 1 68.44 107 LEU A C 1
ATOM 825 O O . LEU A 1 107 ? 1.377 4.625 0.747 1 68.44 107 LEU A O 1
ATOM 829 N N . LYS A 1 108 ? 3.439 5.25 0.03 1 78.19 108 LYS A N 1
ATOM 830 C CA . LYS A 1 108 ? 3.312 6.602 0.564 1 78.19 108 LYS A CA 1
ATOM 831 C C . LYS A 1 108 ? 2.73 7.555 -0.479 1 78.19 108 LYS A C 1
ATOM 833 O O . LYS A 1 108 ? 3.279 7.691 -1.574 1 78.19 108 LYS A O 1
ATOM 838 N N . ILE A 1 109 ? 1.548 7.988 -0.23 1 84.38 109 ILE A N 1
ATOM 839 C CA . ILE A 1 109 ? 0.887 8.906 -1.148 1 84.38 109 ILE A CA 1
ATOM 840 C C . ILE A 1 109 ? 0.86 10.312 -0.543 1 84.38 109 ILE A C 1
ATOM 842 O O . ILE A 1 109 ? 0.217 10.539 0.484 1 84.38 109 ILE A O 1
ATOM 846 N N . ASN A 1 110 ? 1.488 11.297 -1.247 1 91.31 110 ASN A N 1
ATOM 847 C CA . ASN A 1 110 ? 1.599 12.656 -0.729 1 91.31 110 ASN A CA 1
ATOM 848 C C . ASN A 1 110 ? 0.299 13.43 -0.913 1 91.31 110 ASN A C 1
ATOM 850 O O . ASN A 1 110 ? -0.296 13.406 -1.992 1 91.31 110 ASN A O 1
ATOM 854 N N . ALA A 1 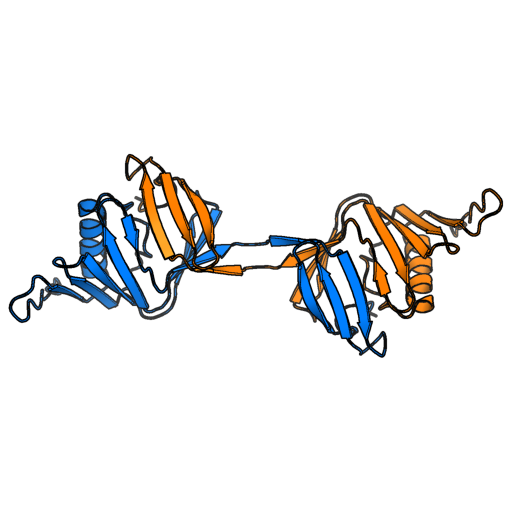111 ? -0.107 14.078 0.088 1 93.75 111 ALA A N 1
ATOM 855 C CA . ALA A 1 111 ? -1.218 15.016 -0.036 1 93.75 111 ALA A CA 1
ATOM 856 C C . ALA A 1 111 ? -0.77 16.312 -0.716 1 93.75 111 ALA A C 1
ATOM 858 O O . ALA A 1 111 ? 0.323 16.812 -0.446 1 93.75 111 ALA A O 1
ATOM 859 N N . GLU A 1 112 ? -1.57 16.781 -1.571 1 95.44 112 GLU A N 1
ATOM 860 C CA . GLU A 1 112 ? -1.322 18.047 -2.229 1 95.44 112 GLU A CA 1
ATOM 861 C C . GLU A 1 112 ? -2.258 19.141 -1.698 1 95.44 112 GLU A C 1
ATOM 863 O O . GLU A 1 112 ? -1.832 20.266 -1.465 1 95.44 112 GLU A O 1
ATOM 868 N N . GLU A 1 113 ? -3.537 18.812 -1.61 1 95.69 113 GLU A N 1
ATOM 869 C CA . GLU A 1 113 ? -4.582 19.734 -1.175 1 95.69 113 GLU A CA 1
ATOM 870 C C . GLU A 1 113 ? -5.652 19 -0.358 1 95.69 113 GLU A C 1
ATOM 872 O O . GLU A 1 113 ? -5.918 17.828 -0.583 1 95.69 113 GLU A O 1
ATOM 877 N N . PHE A 1 114 ? -6.156 19.703 0.667 1 95.06 114 PHE A N 1
ATOM 878 C CA . PHE A 1 114 ? -7.41 19.219 1.229 1 95.06 114 PHE A CA 1
ATOM 879 C C . PHE A 1 114 ? -8.398 20.359 1.413 1 95.06 114 PHE A C 1
ATOM 881 O O . PHE A 1 114 ? -8 21.516 1.504 1 95.06 114 PHE A O 1
ATOM 888 N N . SER A 1 115 ? -9.609 20.047 1.37 1 96.25 115 SER A N 1
ATOM 889 C CA . SER A 1 115 ? -10.703 20.969 1.642 1 96.25 115 SER A CA 1
ATOM 890 C C . SER A 1 115 ? -11.805 20.297 2.465 1 96.25 115 SER A C 1
ATOM 892 O O . SER A 1 115 ? -12.023 19.094 2.352 1 96.25 115 SER A O 1
ATOM 894 N N . VAL A 1 116 ? -12.406 21.094 3.219 1 96.75 116 VAL A N 1
ATOM 895 C CA . VAL A 1 116 ? -13.508 20.625 4.047 1 96.75 116 VAL A CA 1
ATOM 896 C C . VAL A 1 116 ? -14.836 21.016 3.414 1 96.75 116 VAL A C 1
ATOM 898 O O . VAL A 1 116 ? -15.047 22.172 3.057 1 96.75 116 VAL A O 1
ATOM 901 N N . ASP A 1 117 ? -15.547 20.047 3.176 1 95.56 117 ASP A N 1
ATOM 902 C CA . ASP A 1 117 ? -16.922 20.25 2.723 1 95.56 117 ASP A CA 1
ATOM 903 C C . ASP A 1 117 ? -17.906 20.141 3.887 1 95.56 117 ASP A C 1
ATOM 905 O O . ASP A 1 117 ? -18.047 19.078 4.484 1 95.56 117 ASP A O 1
ATOM 909 N N . GLY A 1 118 ? -18.5 21.281 4.262 1 94.69 118 GLY A N 1
ATOM 910 C CA . GLY A 1 118 ? -19.438 21.312 5.367 1 94.69 118 GLY A CA 1
ATOM 911 C C . GLY A 1 118 ? -18.797 21.641 6.699 1 94.69 118 GLY A C 1
ATOM 912 O O . GLY A 1 118 ? -17.875 22.469 6.766 1 94.69 118 GLY A O 1
ATOM 913 N N . ASP A 1 119 ? -19.391 21.062 7.844 1 95.5 119 ASP A N 1
ATOM 914 C CA . ASP A 1 119 ? -18.938 21.281 9.211 1 95.5 119 ASP A CA 1
ATOM 915 C C . ASP A 1 119 ? -17.578 20.641 9.445 1 95.5 119 ASP A C 1
ATOM 917 O O . ASP A 1 119 ? -17.359 19.484 9.078 1 95.5 119 ASP A O 1
ATOM 921 N N . PRO A 1 120 ? -16.625 21.453 9.953 1 94.25 120 PRO A N 1
ATOM 922 C CA . PRO A 1 120 ? -15.281 20.906 10.188 1 94.25 120 PRO A CA 1
ATOM 923 C C . PRO A 1 120 ? -15.281 19.734 11.164 1 94.25 120 PRO A C 1
ATOM 925 O O . PRO A 1 120 ? -14.297 19 11.258 1 94.25 120 PRO A O 1
ATOM 928 N N . VAL A 1 121 ? -16.297 19.531 11.945 1 93.25 121 VAL A N 1
ATOM 929 C CA . VAL A 1 121 ? -16.375 18.469 12.945 1 93.25 121 VAL A CA 1
ATOM 930 C C . VAL A 1 121 ? -17 17.219 12.32 1 93.25 121 VAL A C 1
ATOM 932 O O . VAL A 1 121 ? -16.516 16.109 12.547 1 93.25 121 VAL A O 1
ATOM 935 N N . ASP A 1 122 ? -18 17.344 11.492 1 94.19 122 ASP A N 1
ATOM 936 C CA . ASP A 1 122 ? -18.703 16.156 11.055 1 94.19 122 ASP A CA 1
ATOM 937 C C . ASP A 1 122 ? -18.938 16.172 9.547 1 94.19 122 ASP A C 1
ATOM 939 O O . ASP A 1 122 ? -19.625 15.297 9.008 1 94.19 122 ASP A O 1
ATOM 943 N N . GLY A 1 123 ? -18.422 17.141 8.883 1 95.88 123 GLY A N 1
ATOM 944 C CA . GLY A 1 123 ? -18.469 17.156 7.43 1 95.88 123 GLY A CA 1
ATOM 945 C C . GLY A 1 123 ? -17.516 16.172 6.785 1 95.88 123 GLY A C 1
ATOM 946 O O . GLY A 1 123 ? -17.281 15.086 7.312 1 95.88 123 GLY A O 1
ATOM 947 N N . SER A 1 124 ? -17.062 16.531 5.512 1 96.56 124 SER A N 1
ATOM 948 C CA . SER A 1 124 ? -16.156 15.672 4.766 1 96.56 124 SER A CA 1
ATOM 949 C C . SER A 1 124 ? -14.891 16.422 4.352 1 96.56 124 SER A C 1
ATOM 951 O O . SER A 1 124 ? -14.922 17.641 4.152 1 96.56 124 SER A O 1
ATOM 953 N N . ILE A 1 125 ? -13.82 15.633 4.312 1 95.94 125 ILE A N 1
ATOM 954 C CA . ILE A 1 125 ? -12.547 16.141 3.822 1 95.94 125 ILE A CA 1
ATOM 955 C C . ILE A 1 125 ? -12.258 15.57 2.438 1 95.94 125 ILE A C 1
ATOM 957 O O . ILE A 1 125 ? -12.305 14.352 2.24 1 95.94 125 ILE A O 1
ATOM 961 N N . HIS A 1 126 ? -12.039 16.406 1.537 1 96.69 126 HIS A N 1
ATOM 962 C CA . HIS A 1 126 ? -11.578 16.047 0.206 1 96.69 126 HIS A CA 1
ATOM 963 C C . HIS A 1 126 ? -10.062 16.219 0.082 1 96.69 126 HIS A C 1
ATOM 965 O O . HIS A 1 126 ? -9.547 17.312 0.331 1 96.69 126 HIS A O 1
ATOM 971 N N . VAL A 1 127 ? -9.414 15.141 -0.312 1 94.38 127 VAL A N 1
ATOM 972 C CA . VAL A 1 127 ? -7.957 15.18 -0.428 1 94.38 127 VAL A CA 1
ATOM 973 C C . VAL A 1 127 ? -7.547 14.938 -1.878 1 94.38 127 VAL A C 1
ATOM 975 O O . VAL A 1 127 ? -8.023 13.992 -2.514 1 94.38 127 VAL A O 1
ATOM 978 N N . LYS A 1 128 ? -6.777 15.828 -2.342 1 93.94 128 LYS A N 1
ATOM 979 C CA . LYS A 1 128 ? -6.098 15.625 -3.619 1 93.94 128 LYS A CA 1
ATOM 980 C C . LYS A 1 128 ? -4.633 15.258 -3.408 1 93.94 128 LYS A C 1
ATOM 982 O O . LYS A 1 128 ? -3.951 15.852 -2.568 1 93.94 128 LYS A O 1
ATOM 987 N N . THR A 1 129 ? -4.246 14.266 -4.102 1 91.12 129 THR A N 1
ATOM 988 C CA . THR A 1 129 ? -2.871 13.805 -3.953 1 91.12 129 THR A CA 1
ATOM 989 C C . THR A 1 129 ? -2.029 14.211 -5.16 1 91.12 129 THR A C 1
ATOM 991 O O . THR A 1 129 ? -2.568 14.633 -6.184 1 91.12 129 THR A O 1
ATOM 994 N N . THR A 1 130 ? -0.733 14.039 -4.953 1 88 130 THR A N 1
ATOM 995 C CA . THR A 1 130 ? 0.205 14.469 -5.984 1 88 130 THR A CA 1
ATOM 996 C C . THR A 1 130 ? 0.172 13.516 -7.176 1 88 130 THR A C 1
ATOM 998 O O . THR A 1 130 ? 0.647 13.859 -8.266 1 88 130 THR A O 1
ATOM 1001 N N . ILE A 1 131 ? -0.449 12.297 -7.027 1 76.69 131 ILE A N 1
ATOM 1002 C CA . ILE A 1 131 ? -0.478 11.344 -8.133 1 76.69 131 ILE A CA 1
ATOM 1003 C C . ILE A 1 131 ? -1.839 11.391 -8.82 1 76.69 131 ILE A C 1
ATOM 1005 O O . ILE A 1 131 ? -2.154 10.531 -9.648 1 76.69 131 ILE A O 1
ATOM 1009 N N . GLY A 1 132 ? -2.623 12.344 -8.484 1 79.88 132 GLY A N 1
ATOM 1010 C CA . GLY A 1 132 ? -3.883 12.555 -9.18 1 79.88 132 GLY A CA 1
ATOM 1011 C C . GLY A 1 132 ? -5.031 11.758 -8.594 1 79.88 132 GLY A C 1
ATOM 1012 O O . GLY A 1 132 ? -6.113 11.695 -9.18 1 79.88 132 GLY A O 1
ATOM 1013 N N . ILE A 1 133 ? -4.75 10.992 -7.523 1 75.19 133 ILE A N 1
ATOM 1014 C CA . ILE A 1 133 ? -5.809 10.266 -6.824 1 75.19 133 ILE A CA 1
ATOM 1015 C C . ILE A 1 133 ? -6.473 11.188 -5.805 1 75.19 133 ILE A C 1
ATOM 1017 O O . ILE A 1 133 ? -5.805 11.992 -5.156 1 75.19 133 ILE A O 1
ATOM 1021 N N . SER A 1 134 ? -7.812 11.18 -5.781 1 88.06 134 SER A N 1
ATOM 1022 C CA . SER A 1 134 ? -8.555 11.93 -4.773 1 88.06 134 SER A CA 1
ATOM 1023 C C . SER A 1 134 ? -9.242 11 -3.781 1 88.06 134 SER A C 1
ATOM 1025 O O . SER A 1 134 ? -9.578 9.867 -4.121 1 88.06 134 SER A O 1
ATOM 1027 N N . ARG A 1 135 ? -9.391 11.445 -2.537 1 87.12 135 ARG A N 1
ATOM 1028 C CA . ARG A 1 135 ? -10.078 10.719 -1.479 1 87.12 135 ARG A CA 1
ATOM 1029 C C . ARG A 1 135 ? -11.078 11.617 -0.756 1 87.12 135 ARG A C 1
ATOM 1031 O O . ARG A 1 135 ? -10.906 12.836 -0.723 1 87.12 135 ARG A O 1
ATOM 1038 N N . VAL A 1 136 ? -12.125 11.047 -0.302 1 92.38 136 VAL A N 1
ATOM 1039 C CA . VAL A 1 136 ? -13.055 11.711 0.608 1 92.38 136 VAL A CA 1
ATOM 1040 C C . VAL A 1 136 ? -13.039 11.008 1.964 1 92.38 136 VAL A C 1
ATOM 1042 O O . VAL A 1 136 ? -13.172 9.781 2.039 1 92.38 136 VAL A O 1
ATOM 1045 N N . LEU A 1 137 ? -12.797 11.719 3.016 1 93.69 137 LEU A N 1
ATOM 1046 C CA . LEU A 1 137 ? -12.688 11.188 4.371 1 93.69 137 LEU A CA 1
ATOM 1047 C C . LEU A 1 137 ? -13.648 11.914 5.312 1 93.69 137 LEU A C 1
ATOM 1049 O O . LEU A 1 137 ? -13.977 13.078 5.098 1 93.69 137 LEU A O 1
ATOM 1053 N N . PRO A 1 138 ? -14.086 11.289 6.301 1 95.56 138 PRO A N 1
ATOM 1054 C CA . PRO A 1 138 ? -14.914 11.992 7.285 1 95.56 138 PRO A CA 1
ATOM 1055 C C . PRO A 1 138 ? -14.102 12.953 8.156 1 95.56 138 PRO A C 1
ATOM 1057 O O . PRO A 1 138 ? -13.07 12.562 8.711 1 95.56 138 PRO A O 1
ATOM 1060 N N . ALA A 1 139 ? -14.609 14.18 8.312 1 95.5 139 ALA A N 1
ATOM 1061 C CA . ALA A 1 139 ? -13.922 15.164 9.133 1 95.5 139 ALA A CA 1
ATOM 1062 C C . ALA A 1 139 ? -13.828 14.703 10.586 1 95.5 139 ALA A C 1
ATOM 1064 O O . ALA A 1 139 ? -12.875 15.047 11.297 1 95.5 139 ALA A O 1
ATOM 1065 N N . SER A 1 140 ? -14.719 13.914 11.016 1 94.12 140 SER A N 1
ATOM 1066 C CA . SER A 1 140 ? -14.781 13.43 12.391 1 94.12 140 SER A CA 1
ATOM 1067 C C . SER A 1 140 ? -13.578 12.555 12.734 1 94.12 140 SER A C 1
ATOM 1069 O O . SER A 1 140 ? -13.227 12.406 13.898 1 94.12 140 SER A O 1
ATOM 1071 N N . ALA A 1 141 ? -12.93 12.023 11.789 1 93.69 141 ALA A N 1
ATOM 1072 C CA . ALA A 1 141 ? -11.773 11.164 12 1 93.69 141 ALA A CA 1
ATOM 1073 C C . ALA A 1 141 ? -10.539 11.984 12.375 1 93.69 141 ALA A C 1
ATOM 1075 O O . ALA A 1 141 ? -9.539 11.438 12.844 1 93.69 141 ALA A O 1
ATOM 1076 N N . PHE A 1 142 ? -10.578 13.281 12.188 1 94.12 142 PHE A N 1
ATOM 1077 C CA . PHE A 1 142 ? -9.406 14.125 12.336 1 94.12 142 PHE A CA 1
ATOM 1078 C C . PHE A 1 142 ? -9.641 15.188 13.406 1 94.12 142 PHE A C 1
ATOM 1080 O O . PHE A 1 142 ? -9.234 16.344 13.25 1 94.12 142 PHE A O 1
ATOM 1087 N N . GLN A 1 143 ? -10.391 14.766 14.359 1 92.19 143 GLN A N 1
ATOM 1088 C CA . GLN A 1 143 ? -10.602 15.609 15.531 1 92.19 143 GLN A CA 1
ATOM 1089 C C . GLN A 1 143 ? -9.633 15.234 16.656 1 92.19 143 GLN A C 1
ATOM 1091 O O . GLN A 1 143 ? -9.242 14.07 16.781 1 92.19 143 GLN A O 1
ATOM 1096 N N . LEU A 1 144 ? -9.195 16.219 17.312 1 87 144 LEU A N 1
ATOM 1097 C CA . LEU A 1 144 ? -8.422 15.922 18.5 1 87 144 LEU A CA 1
ATOM 1098 C C . LEU A 1 144 ? -9.227 15.039 19.469 1 87 144 LEU A C 1
ATOM 1100 O O . LEU A 1 144 ? -10.422 15.258 19.656 1 87 144 LEU A O 1
ATOM 1104 N N . GLU A 1 145 ? -8.516 13.867 19.75 1 69.81 145 GLU A N 1
ATOM 1105 C CA . GLU A 1 145 ? -9.172 13.031 20.75 1 69.81 145 GLU A CA 1
ATOM 1106 C C . GLU A 1 145 ? -9.219 13.719 22.109 1 69.81 145 GLU A C 1
ATOM 1108 O O . GLU A 1 145 ? -8.234 14.32 22.531 1 69.81 145 GLU A O 1
ATOM 1113 N N . VAL A 1 146 ? -10.383 14.172 22.547 1 54.84 146 VAL A N 1
ATOM 1114 C CA . VAL A 1 146 ? -10.562 14.664 23.906 1 54.84 146 VAL A CA 1
ATOM 1115 C C . VAL A 1 146 ? -10.5 13.5 24.891 1 54.84 146 VAL A C 1
ATOM 1117 O O . VAL A 1 146 ? -10.961 12.398 24.578 1 54.84 146 VAL A O 1
ATOM 1120 N N . MET B 1 1 ? 7.453 28.031 34.125 1 26.44 1 MET B N 1
ATOM 1121 C CA . MET B 1 1 ? 7.691 29.297 33.438 1 26.44 1 MET B CA 1
ATOM 1122 C C . MET B 1 1 ? 7.102 29.25 32.031 1 26.44 1 MET B C 1
ATOM 1124 O O . MET B 1 1 ? 7.309 28.281 31.297 1 26.44 1 MET B O 1
ATOM 1128 N N . ALA B 1 2 ? 5.934 29.781 31.891 1 33.28 2 ALA B N 1
ATOM 1129 C CA . ALA B 1 2 ? 5.078 29.844 30.719 1 33.28 2 ALA B CA 1
ATOM 1130 C C . ALA B 1 2 ? 5.879 30.266 29.484 1 33.28 2 ALA B C 1
ATOM 1132 O O . ALA B 1 2 ? 6.441 31.359 29.453 1 33.28 2 ALA B O 1
ATOM 1133 N N . SER B 1 3 ? 6.695 29.484 28.844 1 33.59 3 SER B N 1
ATOM 1134 C CA . SER B 1 3 ? 7.578 29.906 27.75 1 33.59 3 SER B CA 1
ATOM 1135 C C . SER B 1 3 ? 6.852 30.812 26.766 1 33.59 3 SER B C 1
ATOM 1137 O O . SER B 1 3 ? 5.742 30.5 26.328 1 33.59 3 SER B O 1
ATOM 1139 N N . HIS B 1 4 ? 7.07 32.062 26.844 1 35.91 4 HIS B N 1
ATOM 1140 C CA . HIS B 1 4 ? 6.531 33.25 26.156 1 35.91 4 HIS B CA 1
ATOM 1141 C C . HIS B 1 4 ? 6.598 33.062 24.641 1 35.91 4 HIS B C 1
ATOM 1143 O O . HIS B 1 4 ? 7.652 32.719 24.094 1 35.91 4 HIS B O 1
ATOM 1149 N N . ALA B 1 5 ? 5.59 32.562 24.016 1 41.72 5 ALA B N 1
ATOM 1150 C CA . ALA B 1 5 ? 5.41 32.688 22.578 1 41.72 5 ALA B CA 1
ATOM 1151 C C . ALA B 1 5 ? 5.984 34 22.062 1 41.72 5 ALA B C 1
ATOM 1153 O O . ALA B 1 5 ? 5.566 35.094 22.5 1 41.72 5 ALA B O 1
ATOM 1154 N N . VAL B 1 6 ? 7.316 34.156 22 1 41.91 6 VAL B N 1
ATOM 1155 C CA . VAL B 1 6 ? 7.812 35.406 21.406 1 41.91 6 VAL B CA 1
ATOM 1156 C C . VAL B 1 6 ? 7.277 35.531 19.984 1 41.91 6 VAL B C 1
ATOM 1158 O O . VAL B 1 6 ? 7.543 34.688 19.125 1 41.91 6 VAL B O 1
ATOM 1161 N N . ALA B 1 7 ? 6.02 35.906 19.781 1 45.06 7 ALA B N 1
ATOM 1162 C CA . ALA B 1 7 ? 5.605 36.438 18.484 1 45.06 7 ALA B CA 1
ATOM 1163 C C . ALA B 1 7 ? 6.707 37.281 17.844 1 45.06 7 ALA B C 1
ATOM 1165 O O . ALA B 1 7 ? 7.031 38.375 18.359 1 45.06 7 ALA B O 1
ATOM 1166 N N . LEU B 1 8 ? 7.824 36.719 17.562 1 42.94 8 LEU B N 1
ATOM 1167 C CA . LEU B 1 8 ? 8.75 37.656 16.906 1 42.94 8 LEU B CA 1
ATOM 1168 C C . LEU B 1 8 ? 8.117 38.281 15.672 1 42.94 8 LEU B C 1
ATOM 1170 O O . LEU B 1 8 ? 7.785 37.594 14.711 1 42.94 8 LEU B O 1
ATOM 1174 N N . ALA B 1 9 ? 7.246 39.219 15.891 1 42.25 9 ALA B N 1
ATOM 1175 C CA . ALA B 1 9 ? 6.809 40.125 14.828 1 42.25 9 ALA B CA 1
ATOM 1176 C C . ALA B 1 9 ? 8.008 40.719 14.078 1 42.25 9 ALA B C 1
ATOM 1178 O O . ALA B 1 9 ? 8.727 41.562 14.617 1 42.25 9 ALA B O 1
ATOM 1179 N N . THR B 1 10 ? 8.992 40.062 13.648 1 39.78 10 THR B N 1
ATOM 1180 C CA . THR B 1 10 ? 9.883 41 12.961 1 39.78 10 THR B CA 1
ATOM 1181 C C . THR B 1 10 ? 9.094 42 12.133 1 39.78 10 THR B C 1
ATOM 1183 O O . THR B 1 10 ? 7.879 41.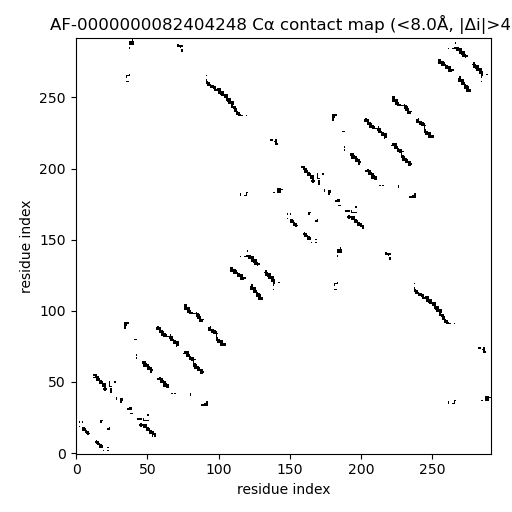875 11.977 1 39.78 10 THR B O 1
ATOM 1186 N N . GLY B 1 11 ? 9.734 42.5 10.859 1 38.97 11 GLY B N 1
ATOM 1187 C CA . GLY B 1 11 ? 9.258 43.688 10.172 1 38.97 11 GLY B CA 1
ATOM 1188 C C . GLY B 1 11 ? 7.75 43.719 10.008 1 38.97 11 GLY B C 1
ATOM 1189 O O . GLY B 1 11 ? 7.055 42.812 10.445 1 38.97 11 GLY B O 1
ATOM 1190 N N . GLY B 1 12 ? 7.246 44.656 9.008 1 45.28 12 GLY B N 1
ATOM 1191 C CA . GLY B 1 12 ? 5.934 45.125 8.609 1 45.28 12 GLY B CA 1
ATOM 1192 C C . GLY B 1 12 ? 4.887 44.031 8.57 1 45.28 12 GLY B C 1
ATOM 1193 O O . GLY B 1 12 ? 3.686 44.312 8.5 1 45.28 12 GLY B O 1
ATOM 1194 N N . GLY B 1 13 ? 5.086 42.719 7.949 1 54.59 13 GLY B N 1
ATOM 1195 C CA . GLY B 1 13 ? 3.943 41.875 7.672 1 54.59 13 GLY B CA 1
ATOM 1196 C C . GLY B 1 13 ? 3.635 40.906 8.797 1 54.59 13 GLY B C 1
ATOM 1197 O O . GLY B 1 13 ? 4.395 40.781 9.758 1 54.59 13 GLY B O 1
ATOM 1198 N N . ALA B 1 14 ? 2.422 40.406 9.211 1 77.06 14 ALA B N 1
ATOM 1199 C CA . ALA B 1 14 ? 1.681 39.688 10.242 1 77.06 14 ALA B CA 1
ATOM 1200 C C . ALA B 1 14 ? 2.168 38.25 10.367 1 77.06 14 ALA B C 1
ATOM 1202 O O . ALA B 1 14 ? 1.39 37.312 10.203 1 77.06 14 ALA B O 1
ATOM 1203 N N . ILE B 1 15 ? 3.678 37.938 10.477 1 86.88 15 ILE B N 1
ATOM 1204 C CA . ILE B 1 15 ? 4.148 36.562 10.656 1 86.88 15 ILE B CA 1
ATOM 1205 C C . ILE B 1 15 ? 4.277 36.281 12.148 1 86.88 15 ILE B C 1
ATOM 1207 O O . ILE B 1 15 ? 4.902 37.031 12.891 1 86.88 15 ILE B O 1
ATOM 1211 N N . GLU B 1 16 ? 3.715 35.125 12.672 1 92.81 16 GLU B N 1
ATOM 1212 C CA . GLU B 1 16 ? 3.842 34.625 14.031 1 92.81 16 GLU B CA 1
ATOM 1213 C C . GLU B 1 16 ? 4.691 33.344 14.055 1 92.81 16 GLU B C 1
ATOM 1215 O O . GLU B 1 16 ? 4.594 32.5 13.148 1 92.81 16 GLU B O 1
ATOM 1220 N N . VAL B 1 17 ? 5.66 33.25 15.047 1 94 17 VAL B N 1
ATOM 1221 C CA . VAL B 1 17 ? 6.461 32.062 15.242 1 94 17 VAL B CA 1
ATOM 1222 C C . VAL B 1 17 ? 6.426 31.641 16.703 1 94 17 VAL B C 1
ATOM 1224 O O . VAL B 1 17 ? 6.621 32.469 17.594 1 94 17 VAL B O 1
ATOM 1227 N N . TYR B 1 18 ? 6.16 30.422 16.953 1 92.12 18 TYR B N 1
ATOM 1228 C CA . TYR B 1 18 ? 6.117 29.844 18.297 1 92.12 18 TYR B CA 1
ATOM 1229 C C . TYR B 1 18 ? 7.152 28.719 18.438 1 92.12 18 TYR B C 1
ATOM 1231 O O . TYR B 1 18 ? 7.469 28.031 17.469 1 92.12 18 TYR B O 1
ATOM 1239 N N . LYS B 1 19 ? 7.652 28.672 19.609 1 90.56 19 LYS B N 1
ATOM 1240 C CA . LYS B 1 19 ? 8.57 27.594 19.953 1 90.56 19 LYS B CA 1
ATOM 1241 C C . LYS B 1 19 ? 8.078 26.812 21.172 1 90.56 19 LYS B C 1
ATOM 1243 O O . LYS B 1 19 ? 7.398 27.375 22.031 1 90.56 19 LYS B O 1
ATOM 1248 N N . GLY B 1 20 ? 8.57 25.578 21.312 1 84.69 20 GLY B N 1
ATOM 1249 C CA . GLY B 1 20 ? 8.141 24.719 22.391 1 84.69 20 GLY B CA 1
ATOM 1250 C C . GLY B 1 20 ? 6.871 23.938 22.078 1 84.69 20 GLY B C 1
ATOM 1251 O O . GLY B 1 20 ? 5.91 24.516 21.547 1 84.69 20 GLY B O 1
ATOM 1252 N N . GLY B 1 21 ? 6.762 22.766 22.5 1 84.12 21 GLY B N 1
ATOM 1253 C CA . GLY B 1 21 ? 5.723 21.828 22.109 1 84.12 21 GLY B CA 1
ATOM 1254 C C . GLY B 1 21 ? 4.332 22.266 22.531 1 84.12 21 GLY B C 1
ATOM 1255 O O . GLY B 1 21 ? 3.414 22.312 21.719 1 84.12 21 GLY B O 1
ATOM 1256 N N . ALA B 1 22 ? 4.129 22.703 23.812 1 85.81 22 ALA B N 1
ATOM 1257 C CA . ALA B 1 22 ? 2.803 23.031 24.344 1 85.81 22 ALA B CA 1
ATOM 1258 C C . ALA B 1 22 ? 2.248 24.297 23.688 1 85.81 22 ALA B C 1
ATOM 1260 O O . ALA B 1 22 ? 1.073 24.344 23.312 1 85.81 22 ALA B O 1
ATOM 1261 N N . ASP B 1 23 ? 3.064 25.359 23.516 1 89.25 23 ASP B N 1
ATOM 1262 C CA . ASP B 1 23 ? 2.635 26.625 22.906 1 89.25 23 ASP B CA 1
ATOM 1263 C C . ASP B 1 23 ? 2.334 26.438 21.422 1 89.25 23 ASP B C 1
ATOM 1265 O O . ASP B 1 23 ? 1.349 26.969 20.906 1 89.25 23 ASP B O 1
ATOM 1269 N N . CYS B 1 24 ? 3.184 25.688 20.828 1 91.12 24 CYS B N 1
ATOM 1270 C CA . CYS B 1 24 ? 2.971 25.422 19.406 1 91.12 24 CYS B CA 1
ATOM 1271 C C . CYS B 1 24 ? 1.657 24.672 19.188 1 91.12 24 CYS B C 1
ATOM 1273 O O . CYS B 1 24 ? 0.87 25.047 18.312 1 91.12 24 CYS B O 1
ATOM 1275 N N . ARG B 1 25 ? 1.436 23.719 20.016 1 89.75 25 ARG B N 1
ATOM 1276 C CA . ARG B 1 25 ? 0.222 22.922 19.891 1 89.75 25 ARG B CA 1
ATOM 1277 C C . ARG B 1 25 ? -1.022 23.781 20.094 1 89.75 25 ARG B C 1
ATOM 1279 O O . ARG B 1 25 ? -1.979 23.703 19.328 1 89.75 25 ARG B O 1
ATOM 1286 N N . ARG B 1 26 ? -1.017 24.547 21.141 1 90 26 ARG B N 1
ATOM 1287 C CA . ARG B 1 26 ? -2.148 25.422 21.453 1 90 26 ARG B CA 1
ATOM 1288 C C . ARG B 1 26 ? -2.461 26.359 20.297 1 90 26 ARG B C 1
ATOM 1290 O O . ARG B 1 26 ? -3.613 26.469 19.875 1 90 26 ARG B O 1
ATOM 1297 N N . ARG B 1 27 ? -1.471 26.984 19.797 1 92.06 27 ARG B N 1
ATOM 1298 C CA . ARG B 1 27 ? -1.697 27.953 18.719 1 92.06 27 ARG B CA 1
ATOM 1299 C C . ARG B 1 27 ? -2.145 27.266 17.438 1 92.06 27 ARG B C 1
ATOM 1301 O O . ARG B 1 27 ? -2.971 27.797 16.688 1 92.06 27 ARG B O 1
ATOM 1308 N N . LEU B 1 28 ? -1.533 26.141 17.172 1 92.06 28 LEU B N 1
ATOM 1309 C CA . LEU B 1 28 ? -1.919 25.375 16 1 92.06 28 LEU B CA 1
ATOM 1310 C C . LEU B 1 28 ? -3.406 25.031 16.031 1 92.06 28 LEU B C 1
ATOM 1312 O O . LEU B 1 28 ? -4.109 25.234 15.031 1 92.06 28 LEU B O 1
ATOM 1316 N N . VAL B 1 29 ? -3.871 24.594 17.141 1 92.06 29 VAL B N 1
ATOM 1317 C CA . VAL B 1 29 ? -5.285 24.266 17.281 1 92.06 29 VAL B CA 1
ATOM 1318 C C . VAL B 1 29 ? -6.141 25.5 17.016 1 92.06 29 VAL B C 1
ATOM 1320 O O . VAL B 1 29 ? -7.156 25.422 16.328 1 92.06 29 VAL B O 1
ATOM 1323 N N . GLU B 1 30 ? -5.727 26.594 17.516 1 93.31 30 GLU B N 1
ATOM 1324 C CA . GLU B 1 30 ? -6.461 27.844 17.312 1 93.31 30 GLU B CA 1
ATOM 1325 C C . GLU B 1 30 ? -6.5 28.219 15.836 1 93.31 30 GLU B C 1
ATOM 1327 O O . GLU B 1 30 ? -7.543 28.641 15.328 1 93.31 30 GLU B O 1
ATOM 1332 N N . ILE B 1 31 ? -5.355 28.125 15.211 1 93.38 31 ILE B N 1
ATOM 1333 C CA . ILE B 1 31 ? -5.262 28.484 13.797 1 93.38 31 ILE B CA 1
ATOM 1334 C C . ILE B 1 31 ? -6.188 27.578 12.977 1 93.38 31 ILE B C 1
ATOM 1336 O O . ILE B 1 31 ? -6.887 28.062 12.078 1 93.38 31 ILE B O 1
ATOM 1340 N N . LEU B 1 32 ? -6.219 26.281 13.273 1 93.88 32 LEU B N 1
ATOM 1341 C CA . LEU B 1 32 ? -7.082 25.359 12.547 1 93.88 32 LEU B CA 1
ATOM 1342 C C . LEU B 1 32 ? -8.555 25.719 12.75 1 93.88 32 LEU B C 1
ATOM 1344 O O . LEU B 1 32 ? -9.32 25.75 11.789 1 93.88 32 LEU B O 1
ATOM 1348 N N . LYS B 1 33 ? -8.914 26.062 13.938 1 93.19 33 LYS B N 1
ATOM 1349 C CA . LYS B 1 33 ? -10.289 26.469 14.234 1 93.19 33 LYS B CA 1
ATOM 1350 C C . LYS B 1 33 ? -10.656 27.75 13.484 1 93.19 33 LYS B C 1
ATOM 1352 O O . LYS B 1 33 ? -11.742 27.844 12.906 1 93.19 33 LYS B O 1
ATOM 1357 N N . GLU B 1 34 ? -9.734 28.641 13.523 1 92.69 34 GLU B N 1
ATOM 1358 C CA . GLU B 1 34 ? -9.953 29.922 12.859 1 92.69 34 GLU B CA 1
ATOM 1359 C C . GLU B 1 34 ? -10.203 29.734 11.367 1 92.69 34 GLU B C 1
ATOM 1361 O O . GLU B 1 34 ? -10.844 30.562 10.727 1 92.69 34 GLU B O 1
ATOM 1366 N N . ASN B 1 35 ? -9.734 28.703 10.844 1 94.38 35 ASN B N 1
ATOM 1367 C CA . ASN B 1 35 ? -9.844 28.469 9.406 1 94.38 35 ASN B CA 1
ATOM 1368 C C . ASN B 1 35 ? -10.82 27.328 9.094 1 94.38 35 ASN B C 1
ATOM 1370 O O . ASN B 1 35 ? -10.82 26.797 7.984 1 94.38 35 ASN B O 1
ATOM 1374 N N . SER B 1 36 ? -11.625 26.922 10.047 1 94.81 36 SER B N 1
ATOM 1375 C CA . SER B 1 36 ? -12.68 25.922 9.898 1 94.81 36 SER B CA 1
ATOM 1376 C C . SER B 1 36 ? -12.117 24.578 9.453 1 94.81 36 SER B C 1
ATOM 1378 O O . SER B 1 36 ? -12.641 23.953 8.523 1 94.81 36 SER B O 1
ATOM 1380 N N . LEU B 1 37 ? -11.031 24.172 10.062 1 95.31 37 LEU B N 1
ATOM 1381 C CA . LEU B 1 37 ? -10.375 22.891 9.805 1 95.31 37 LEU B CA 1
ATOM 1382 C C . LEU B 1 37 ? -10.461 22 11.031 1 95.31 37 LEU B C 1
ATOM 1384 O O . LEU B 1 37 ? -10.539 22.484 12.164 1 95.31 37 LEU B O 1
ATOM 1388 N N . PRO B 1 38 ? -10.453 20.672 10.773 1 94.12 38 PRO B N 1
ATOM 1389 C CA . PRO B 1 38 ? -10.422 19.766 11.938 1 94.12 38 PRO B CA 1
ATOM 1390 C C . PRO B 1 38 ? -9.172 19.969 12.797 1 94.12 38 PRO B C 1
ATOM 1392 O O . PRO B 1 38 ? -8.07 20.125 12.266 1 94.12 38 PRO B O 1
ATOM 1395 N N . THR B 1 39 ? -9.25 19.844 14.055 1 92.06 39 THR B N 1
ATOM 1396 C CA . THR B 1 39 ? -8.195 20.219 14.984 1 92.06 39 THR B CA 1
ATOM 1397 C C . THR B 1 39 ? -7.18 19.094 15.148 1 92.06 39 THR B C 1
ATOM 1399 O O . THR B 1 39 ? -6.09 19.312 15.688 1 92.06 39 THR B O 1
ATOM 1402 N N . GLY B 1 40 ? -7.438 17.906 14.68 1 89.44 40 GLY B N 1
ATOM 1403 C CA . GLY B 1 40 ? -6.531 16.781 14.812 1 89.44 40 GLY B CA 1
ATOM 1404 C C . GLY B 1 40 ? -5.797 16.453 13.523 1 89.44 40 GLY B C 1
ATOM 1405 O O . GLY B 1 40 ? -5.223 15.375 13.391 1 89.44 40 GLY B O 1
ATOM 1406 N N . LEU B 1 41 ? -5.859 17.328 12.562 1 85.38 41 LEU B N 1
ATOM 1407 C CA . LEU B 1 41 ? -5.254 17.094 11.258 1 85.38 41 LEU B CA 1
ATOM 1408 C C . LEU B 1 41 ? -3.742 16.938 11.375 1 85.38 41 LEU B C 1
ATOM 1410 O O . LEU B 1 41 ? -3.121 16.25 10.562 1 85.38 41 LEU B O 1
ATOM 1414 N N . LEU B 1 42 ? -3.115 17.562 12.266 1 78 42 LEU B N 1
ATOM 1415 C CA . LEU B 1 42 ? -1.662 17.531 12.406 1 78 42 LEU B CA 1
ATOM 1416 C C . LEU B 1 42 ? -1.255 16.828 13.695 1 78 42 LEU B C 1
ATOM 1418 O O . LEU B 1 42 ? -2.035 16.766 14.648 1 78 42 LEU B O 1
ATOM 1422 N N . PRO B 1 43 ? -0.071 16.109 13.547 1 66.19 43 PRO B N 1
ATOM 1423 C CA . PRO B 1 43 ? 0.339 15.375 14.75 1 66.19 43 PRO B CA 1
ATOM 1424 C C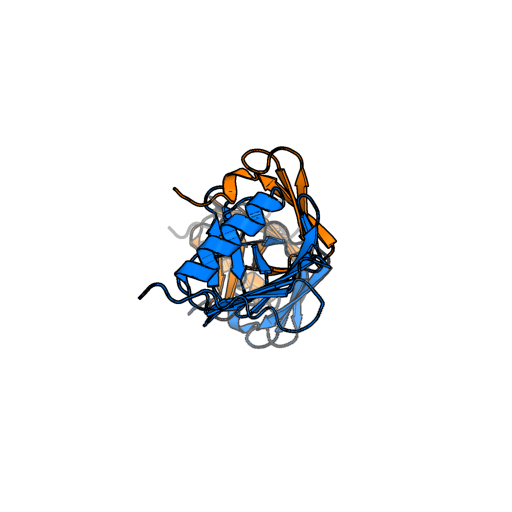 . PRO B 1 43 ? 0.551 16.297 15.953 1 66.19 43 PRO B C 1
ATOM 1426 O O . PRO B 1 43 ? 1.202 17.328 15.836 1 66.19 43 PRO B O 1
ATOM 1429 N N . PHE B 1 44 ? -0.187 16.094 17.016 1 63.59 44 PHE B N 1
ATOM 1430 C CA . PHE B 1 44 ? -0.198 17 18.156 1 63.59 44 PHE B CA 1
ATOM 1431 C C . PHE B 1 44 ? 0.701 16.469 19.281 1 63.59 44 PHE B C 1
ATOM 1433 O O . PHE B 1 44 ? 0.647 16.969 20.406 1 63.59 44 PHE B O 1
ATOM 1440 N N . ASP B 1 45 ? 1.727 15.82 18.906 1 66.44 45 ASP B N 1
ATOM 1441 C CA . ASP B 1 45 ? 2.455 15.445 20.109 1 66.44 45 ASP B CA 1
ATOM 1442 C C . ASP B 1 45 ? 3.41 16.562 20.547 1 66.44 45 ASP B C 1
ATOM 1444 O O . ASP B 1 45 ? 3.578 17.547 19.828 1 66.44 45 ASP B O 1
ATOM 1448 N N . ASP B 1 46 ? 3.76 16.594 21.766 1 67 46 ASP B N 1
ATOM 1449 C CA . ASP B 1 46 ? 4.645 17.562 22.391 1 67 46 ASP B CA 1
ATOM 1450 C C . ASP B 1 46 ? 6.008 17.578 21.703 1 67 46 ASP B C 1
ATOM 1452 O O . ASP B 1 46 ? 6.93 18.266 22.156 1 67 46 ASP B O 1
ATOM 1456 N N . GLY B 1 47 ? 6.051 17.094 20.484 1 80.44 47 GLY B N 1
ATOM 1457 C CA . GLY B 1 47 ? 7.352 17.031 19.828 1 80.44 47 GLY B CA 1
ATOM 1458 C C . GLY B 1 47 ? 7.562 18.125 18.797 1 80.44 47 GLY B C 1
ATOM 1459 O O . GLY B 1 47 ? 8.578 18.125 18.094 1 80.44 47 GLY B O 1
ATOM 1460 N N . ILE B 1 48 ? 6.641 19.047 18.828 1 89 48 ILE B N 1
ATOM 1461 C CA . ILE B 1 48 ? 6.793 20.172 17.906 1 89 48 ILE B CA 1
ATOM 1462 C C . ILE B 1 48 ? 7.852 21.125 18.438 1 89 48 ILE B C 1
ATOM 1464 O O . ILE B 1 48 ? 7.812 21.516 19.594 1 89 48 ILE B O 1
ATOM 1468 N N . LEU B 1 49 ? 8.742 21.531 17.656 1 91.88 49 LEU B N 1
ATOM 1469 C CA . LEU B 1 49 ? 9.828 22.422 18.016 1 91.88 49 LEU B CA 1
ATOM 1470 C C . LEU B 1 49 ? 9.508 23.859 17.609 1 91.88 49 LEU B C 1
ATOM 1472 O O . LEU B 1 49 ? 9.914 24.812 18.297 1 91.88 49 LEU B O 1
ATOM 1476 N N . GLU B 1 50 ? 8.82 23.922 16.516 1 93.81 50 GLU B N 1
ATOM 1477 C CA . GLU B 1 50 ? 8.547 25.25 15.961 1 93.81 50 GLU B CA 1
ATOM 1478 C C . GLU B 1 50 ? 7.246 25.25 15.164 1 93.81 50 GLU B C 1
ATOM 1480 O O . GLU B 1 50 ? 6.953 24.297 14.438 1 93.81 50 GLU B O 1
ATOM 1485 N N . LEU B 1 51 ? 6.496 26.328 15.336 1 94.69 51 LEU B N 1
ATOM 1486 C CA . LEU B 1 51 ? 5.332 26.641 14.516 1 94.69 51 LEU B CA 1
ATOM 1487 C C . LEU B 1 51 ? 5.422 28.062 13.969 1 94.69 51 LEU B C 1
ATOM 1489 O O . LEU B 1 51 ? 5.68 29.016 14.719 1 94.69 51 LEU B O 1
ATOM 1493 N N . GLY B 1 52 ? 5.266 28.234 12.711 1 95.25 52 GLY B N 1
ATOM 1494 C CA . GLY B 1 52 ? 5.199 29.531 12.086 1 95.25 52 GLY B CA 1
ATOM 1495 C C . GLY B 1 52 ? 3.951 29.734 11.25 1 95.25 52 GLY B C 1
ATOM 1496 O O . GLY B 1 52 ? 3.408 28.781 10.695 1 95.25 52 GLY B O 1
ATOM 1497 N N . TYR B 1 53 ? 3.482 30.969 11.211 1 96 53 TYR B N 1
ATOM 1498 C CA . TYR B 1 53 ? 2.266 31.297 10.477 1 96 53 TYR B CA 1
ATOM 1499 C C . TYR B 1 53 ? 2.326 32.719 9.945 1 96 53 TYR B C 1
ATOM 1501 O O . TYR B 1 53 ? 2.547 33.656 10.703 1 96 53 TYR B O 1
ATOM 1509 N N . ASN B 1 54 ? 2.248 32.812 8.648 1 95.25 54 ASN B N 1
ATOM 1510 C CA . ASN B 1 54 ? 2.092 34.094 7.977 1 95.25 54 ASN B CA 1
ATOM 1511 C C . ASN B 1 54 ? 0.641 34.344 7.582 1 95.25 54 ASN B C 1
ATOM 1513 O O . ASN B 1 54 ? 0.169 33.844 6.566 1 95.25 54 ASN B O 1
ATOM 1517 N N . LYS B 1 55 ? -0.004 35.156 8.328 1 90.25 55 LYS B N 1
ATOM 1518 C CA . LYS B 1 55 ? -1.433 35.375 8.133 1 90.25 55 LYS B CA 1
ATOM 1519 C C . LYS B 1 55 ? -1.701 36.094 6.801 1 90.25 55 LYS B C 1
ATOM 1521 O O . LYS B 1 55 ? -2.754 35.875 6.191 1 90.25 55 LYS B O 1
ATOM 1526 N N . ASP B 1 56 ? -0.802 36.812 6.359 1 89.81 56 ASP B N 1
ATOM 1527 C CA . ASP B 1 56 ? -0.986 37.625 5.148 1 89.81 56 ASP B CA 1
ATOM 1528 C C . ASP B 1 56 ? -1.206 36.719 3.932 1 89.81 56 ASP B C 1
ATOM 1530 O O . ASP B 1 56 ? -2.039 37.031 3.074 1 89.81 56 ASP B O 1
ATOM 1534 N N . ASP B 1 57 ? -0.502 35.656 3.877 1 91.56 57 ASP B N 1
ATOM 1535 C CA . ASP B 1 57 ? -0.634 34.844 2.686 1 91.56 57 ASP B CA 1
ATOM 1536 C C . ASP B 1 57 ? -1.138 33.438 3.045 1 91.56 57 ASP B C 1
ATOM 1538 O O . ASP B 1 57 ? -1.306 32.594 2.168 1 91.56 57 ASP B O 1
ATOM 1542 N N . GLY B 1 58 ? -1.27 33.281 4.281 1 94.12 58 GLY B N 1
ATOM 1543 C CA . GLY B 1 58 ? -1.828 32 4.73 1 94.12 58 GLY B CA 1
ATOM 1544 C C . GLY B 1 58 ? -0.783 30.922 4.895 1 94.12 58 GLY B C 1
ATOM 1545 O O . GLY B 1 58 ? -1.117 29.766 5.195 1 94.12 58 GLY B O 1
ATOM 1546 N N . PHE B 1 59 ? 0.549 31.234 4.738 1 96.81 59 PHE B N 1
ATOM 1547 C CA . PHE B 1 59 ? 1.61 30.234 4.84 1 96.81 59 PHE B CA 1
ATOM 1548 C C . PHE B 1 59 ? 1.793 29.781 6.281 1 96.81 59 PHE B C 1
ATOM 1550 O O . PHE B 1 59 ? 1.889 30.609 7.191 1 96.81 59 PHE B O 1
ATOM 1557 N N . ILE B 1 60 ? 1.808 28.484 6.477 1 96 60 ILE B N 1
ATOM 1558 C CA . ILE B 1 60 ? 2.014 27.875 7.789 1 96 60 ILE B CA 1
ATOM 1559 C C . ILE B 1 60 ? 3.068 26.781 7.699 1 96 60 ILE B C 1
ATOM 1561 O O . ILE B 1 60 ? 3.129 26.047 6.703 1 96 60 ILE B O 1
ATOM 1565 N N . TRP B 1 61 ? 3.926 26.656 8.719 1 96.38 61 TRP B N 1
ATOM 1566 C CA . TRP B 1 61 ? 4.891 25.562 8.742 1 96.38 61 TRP B CA 1
ATOM 1567 C C . TRP B 1 61 ? 5.121 25.078 10.172 1 96.38 61 TRP B C 1
ATOM 1569 O O . TRP B 1 61 ? 4.832 25.797 11.133 1 96.38 61 TRP B O 1
ATOM 1579 N N . MET B 1 62 ? 5.531 23.844 10.305 1 94.94 62 MET B N 1
ATOM 1580 C CA . MET B 1 62 ? 5.863 23.219 11.578 1 94.94 62 MET B CA 1
ATOM 1581 C C . MET B 1 62 ? 7.133 22.391 11.461 1 94.94 62 MET B C 1
ATOM 1583 O O . MET B 1 62 ? 7.359 21.734 10.438 1 94.94 62 MET B O 1
ATOM 1587 N N . LYS B 1 63 ? 7.934 22.484 12.461 1 94.25 63 LYS B N 1
ATOM 1588 C CA . LYS B 1 63 ? 9.125 21.641 12.578 1 94.25 63 LYS B CA 1
ATOM 1589 C C . LYS B 1 63 ? 9.047 20.734 13.805 1 94.25 63 LYS B C 1
ATOM 1591 O O . LYS B 1 63 ? 8.609 21.172 14.875 1 94.25 63 LYS B O 1
ATOM 1596 N N . GLN B 1 64 ? 9.453 19.484 13.672 1 93.56 64 GLN B N 1
ATOM 1597 C CA . GLN B 1 64 ? 9.547 18.531 14.781 1 93.56 64 GLN B CA 1
ATOM 1598 C C . GLN B 1 64 ? 10.844 17.719 14.703 1 93.56 64 GLN B C 1
ATOM 1600 O O . GLN B 1 64 ? 11.57 17.797 13.711 1 93.56 64 GLN B O 1
ATOM 1605 N N . LYS B 1 65 ? 11.164 17.156 15.742 1 89 65 LYS B N 1
ATOM 1606 C CA . LYS B 1 65 ? 12.461 16.5 15.859 1 89 65 LYS B CA 1
ATOM 1607 C C . LYS B 1 65 ? 12.617 15.406 14.797 1 89 65 LYS B C 1
ATOM 1609 O O . LYS B 1 65 ? 13.68 15.297 14.172 1 89 65 LYS B O 1
ATOM 1614 N N . GLU B 1 66 ? 11.617 14.57 14.609 1 90.94 66 GLU B N 1
ATOM 1615 C CA . GLU B 1 66 ? 11.625 13.477 13.633 1 90.94 66 GLU B CA 1
ATOM 1616 C C . GLU B 1 66 ? 10.25 13.273 13.008 1 90.94 66 GLU B C 1
ATOM 1618 O O . GLU B 1 66 ? 9.258 13.82 13.5 1 90.94 66 GLU B O 1
ATOM 1623 N N . LYS B 1 67 ? 10.328 12.594 11.859 1 91.25 67 LYS B N 1
ATOM 1624 C CA . LYS B 1 67 ? 9.047 12.258 11.242 1 91.25 67 LYS B CA 1
ATOM 1625 C C . LYS B 1 67 ? 8.164 11.477 12.211 1 91.25 67 LYS B C 1
ATOM 1627 O O . LYS B 1 67 ? 8.664 10.727 13.055 1 91.25 67 LYS B O 1
ATOM 1632 N N . LYS B 1 68 ? 6.871 11.695 12.008 1 90.69 68 LYS B N 1
ATOM 1633 C CA . LYS B 1 68 ? 5.887 11.016 12.844 1 90.69 68 LYS B CA 1
ATOM 1634 C C . LYS B 1 68 ? 4.828 10.32 11.992 1 90.69 68 LYS B C 1
ATOM 1636 O O . LYS B 1 68 ? 4.48 10.797 10.914 1 90.69 68 LYS B O 1
ATOM 1641 N N . GLN B 1 69 ? 4.457 9.172 12.523 1 89.19 69 GLN B N 1
ATOM 1642 C CA . GLN B 1 69 ? 3.324 8.477 11.922 1 89.19 69 GLN B CA 1
ATOM 1643 C C . GLN B 1 69 ? 2.139 8.414 12.883 1 89.19 69 GLN B C 1
ATOM 1645 O O . GLN B 1 69 ? 2.32 8.219 14.086 1 89.19 69 GLN B O 1
ATOM 1650 N N . HIS B 1 70 ? 0.98 8.672 12.367 1 89.56 70 HIS B N 1
ATOM 1651 C CA . HIS B 1 70 ? -0.244 8.57 13.156 1 89.56 70 HIS B CA 1
ATOM 1652 C C . HIS B 1 70 ? -1.296 7.734 12.43 1 89.56 70 HIS B C 1
ATOM 1654 O O . HIS B 1 70 ? -1.545 7.945 11.234 1 89.56 70 HIS B O 1
ATOM 1660 N N . TYR B 1 71 ? -1.843 6.844 13.211 1 87.25 71 TYR B N 1
ATOM 1661 C CA . TYR B 1 71 ? -2.941 6.047 12.672 1 87.25 71 TYR B CA 1
ATOM 1662 C C . TYR B 1 71 ? -4.289 6.621 13.094 1 87.25 71 TYR B C 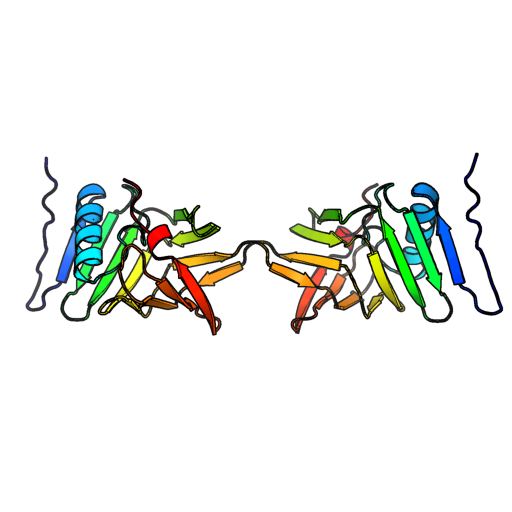1
ATOM 1664 O O . TYR B 1 71 ? -4.598 6.695 14.281 1 87.25 71 TYR B O 1
ATOM 1672 N N . PHE B 1 72 ? -5.039 7.023 12.125 1 89.25 72 PHE B N 1
ATOM 1673 C CA . PHE B 1 72 ? -6.406 7.477 12.359 1 89.25 72 PHE B CA 1
ATOM 1674 C C . PHE B 1 72 ? -7.379 6.301 12.305 1 89.25 72 PHE B C 1
ATOM 1676 O O . PHE B 1 72 ? -7.777 5.867 11.219 1 89.25 72 PHE B O 1
ATOM 1683 N N . SER B 1 73 ? -7.734 5.879 13.492 1 86.25 73 SER B N 1
ATOM 1684 C CA . SER B 1 73 ? -8.5 4.641 13.602 1 86.25 73 SER B CA 1
ATOM 1685 C C . SER B 1 73 ? -9.852 4.766 12.898 1 86.25 73 SER B C 1
ATOM 1687 O O . SER B 1 73 ? -10.312 3.814 12.266 1 86.25 73 SER B O 1
ATOM 1689 N N . LYS B 1 74 ? -10.43 5.926 12.977 1 85.88 74 LYS B N 1
ATOM 1690 C CA . LYS B 1 74 ? -11.742 6.105 12.367 1 85.88 74 LYS B CA 1
ATOM 1691 C C . LYS B 1 74 ? -11.641 6.152 10.852 1 85.88 74 LYS B C 1
ATOM 1693 O O . LYS B 1 74 ? -12.586 5.77 10.148 1 85.88 74 LYS B O 1
ATOM 1698 N N . ALA B 1 75 ? -10.562 6.594 10.312 1 88.44 75 ALA B N 1
ATOM 1699 C CA . ALA B 1 75 ? -10.352 6.66 8.875 1 88.44 75 ALA B CA 1
ATOM 1700 C C . ALA B 1 75 ? -9.57 5.445 8.375 1 88.44 75 ALA B C 1
ATOM 1702 O O . ALA B 1 75 ? -9.43 5.246 7.164 1 88.44 75 ALA B O 1
ATOM 1703 N N . LYS B 1 76 ? -9.086 4.621 9.32 1 82.56 76 LYS B N 1
ATOM 1704 C CA . LYS B 1 76 ? -8.234 3.482 8.984 1 82.56 76 LYS B CA 1
ATOM 1705 C C . LYS B 1 76 ? -7.105 3.896 8.047 1 82.56 76 LYS B C 1
ATOM 1707 O O . LYS B 1 76 ? -6.871 3.25 7.027 1 82.56 76 LYS B O 1
ATOM 1712 N N . LEU B 1 77 ? -6.484 4.945 8.391 1 85.38 77 LEU B N 1
ATOM 1713 C CA . LEU B 1 77 ? -5.461 5.574 7.562 1 85.38 77 LEU B CA 1
ATOM 1714 C C . LEU B 1 77 ? -4.242 5.945 8.398 1 85.38 77 LEU B C 1
ATOM 1716 O O . LEU B 1 77 ? -4.375 6.547 9.469 1 85.38 77 LEU B O 1
ATOM 1720 N N . THR B 1 78 ? -3.104 5.488 7.984 1 87.88 78 THR B N 1
ATOM 1721 C CA . THR B 1 78 ? -1.857 5.961 8.578 1 87.88 78 THR B CA 1
ATOM 1722 C C . THR B 1 78 ? -1.323 7.176 7.828 1 87.88 78 THR B C 1
ATOM 1724 O O . THR B 1 78 ? -1.173 7.137 6.605 1 87.88 78 THR B O 1
ATOM 1727 N N . VAL B 1 79 ? -1.116 8.258 8.562 1 90.94 79 VAL B N 1
ATOM 1728 C CA . VAL B 1 79 ? -0.533 9.469 7.98 1 90.94 79 VAL B CA 1
ATOM 1729 C C . VAL B 1 79 ? 0.878 9.672 8.531 1 90.94 79 VAL B C 1
ATOM 1731 O O . VAL B 1 79 ? 1.117 9.508 9.727 1 90.94 79 VAL B O 1
ATOM 1734 N N . VAL B 1 80 ? 1.737 9.938 7.598 1 91.38 80 VAL B N 1
ATOM 1735 C CA . VAL B 1 80 ? 3.119 10.258 7.938 1 91.38 80 VAL B CA 1
ATOM 1736 C C . VAL B 1 80 ? 3.352 11.766 7.801 1 91.38 80 VAL B C 1
ATOM 1738 O O . VAL B 1 80 ? 2.98 12.367 6.789 1 91.38 80 VAL B O 1
ATOM 1741 N N . TYR B 1 81 ? 3.955 12.352 8.812 1 94.25 81 TYR B N 1
ATOM 1742 C CA . TYR B 1 81 ? 4.371 13.75 8.828 1 94.25 81 TYR B CA 1
ATOM 1743 C C . TYR B 1 81 ? 5.891 13.867 8.867 1 94.25 81 TYR B C 1
ATOM 1745 O O . TYR B 1 81 ? 6.531 13.391 9.805 1 94.25 81 TYR B O 1
ATOM 1753 N N . GLU B 1 82 ? 6.398 14.5 7.93 1 94.38 82 GLU B N 1
ATOM 1754 C CA . GLU B 1 82 ? 7.844 14.711 7.891 1 94.38 82 GLU B CA 1
ATOM 1755 C C . GLU B 1 82 ? 8.297 15.672 8.984 1 94.38 82 GLU B C 1
ATOM 1757 O O . GLU B 1 82 ? 7.465 16.281 9.656 1 94.38 82 GLU B O 1
ATOM 1762 N N . ALA B 1 83 ? 9.586 15.695 9.258 1 94.56 83 ALA B N 1
ATOM 1763 C CA . ALA B 1 83 ? 10.148 16.578 10.266 1 94.56 83 ALA B CA 1
ATOM 1764 C C . ALA B 1 83 ? 9.766 18.031 10 1 94.56 83 ALA B C 1
ATOM 1766 O O . ALA B 1 83 ? 9.633 18.828 10.938 1 94.56 83 ALA B O 1
ATOM 1767 N N . GLU B 1 84 ? 9.633 18.328 8.789 1 95.25 84 GLU B N 1
ATOM 1768 C CA . GLU B 1 84 ? 9.133 19.641 8.383 1 95.25 84 GLU B CA 1
ATOM 1769 C C . GLU B 1 84 ? 7.867 19.5 7.531 1 95.25 84 GLU B C 1
ATOM 1771 O O . GLU B 1 84 ? 7.852 18.75 6.555 1 95.25 84 GLU B O 1
ATOM 1776 N N . VAL B 1 85 ? 6.82 20.266 7.941 1 95.94 85 VAL B N 1
ATOM 1777 C CA . VAL B 1 85 ? 5.551 20.297 7.223 1 95.94 85 VAL B CA 1
ATOM 1778 C C . VAL B 1 85 ? 5.191 21.75 6.898 1 95.94 85 VAL B C 1
ATOM 1780 O O . VAL B 1 85 ? 5.449 22.656 7.691 1 95.94 85 VAL B O 1
ATOM 1783 N N . ALA B 1 86 ? 4.621 22 5.742 1 96.88 86 ALA B N 1
ATOM 1784 C CA . ALA B 1 86 ? 4.203 23.344 5.355 1 96.88 86 ALA B CA 1
ATOM 1785 C C . ALA B 1 86 ? 2.977 23.297 4.449 1 96.88 86 ALA B C 1
ATOM 1787 O O . ALA B 1 86 ? 2.721 22.297 3.787 1 96.88 86 ALA B O 1
ATOM 1788 N N . ALA B 1 87 ? 2.301 24.375 4.449 1 97.5 87 ALA B N 1
ATOM 1789 C CA . ALA B 1 87 ? 1.128 24.5 3.588 1 97.5 87 ALA B CA 1
ATOM 1790 C C . ALA B 1 87 ? 0.669 25.953 3.516 1 97.5 87 ALA B C 1
ATOM 1792 O O . ALA B 1 87 ? 1.203 26.828 4.219 1 97.5 87 ALA B O 1
ATOM 1793 N N . TYR B 1 88 ? -0.225 26.234 2.619 1 97.88 88 TYR B N 1
ATOM 1794 C CA . TYR B 1 88 ? -0.955 27.5 2.586 1 97.88 88 TYR B CA 1
ATOM 1795 C C . TYR B 1 88 ? -2.4 27.312 3.025 1 97.88 88 TYR B C 1
ATOM 1797 O O . TYR B 1 88 ? -3.137 26.516 2.43 1 97.88 88 TYR B O 1
ATOM 1805 N N . LEU B 1 89 ? -2.77 28.031 4.043 1 96.31 89 LEU B N 1
ATOM 1806 C CA . LEU B 1 89 ? -4.133 27.984 4.551 1 96.31 89 LEU B CA 1
ATOM 1807 C C . LEU B 1 89 ? -5.09 28.75 3.643 1 96.31 89 LEU B C 1
ATOM 1809 O O . LEU B 1 89 ? -4.742 29.812 3.133 1 96.31 89 LEU B O 1
ATOM 1813 N N . GLN B 1 90 ? -6.195 28.141 3.414 1 92.62 90 GLN B N 1
ATOM 1814 C CA . GLN B 1 90 ? -7.363 28.75 2.789 1 92.62 90 GLN B CA 1
ATOM 1815 C C . GLN B 1 90 ? -8.617 28.516 3.625 1 92.62 90 GLN B C 1
ATOM 1817 O O . GLN B 1 90 ? -8.625 27.656 4.516 1 92.62 90 GLN B O 1
ATOM 1822 N N . PRO B 1 91 ? -9.594 29.344 3.348 1 91.31 91 PRO B N 1
ATOM 1823 C CA . PRO B 1 91 ? -10.828 29.031 4.07 1 91.31 91 PRO B CA 1
ATOM 1824 C C . PRO B 1 91 ? -11.289 27.594 3.861 1 91.31 91 PRO B C 1
ATOM 1826 O O . PRO B 1 91 ? -11.5 27.156 2.725 1 91.31 91 PRO B O 1
ATOM 1829 N N . SER B 1 92 ? -11.336 26.859 4.891 1 95.5 92 SER B N 1
ATOM 1830 C CA . SER B 1 92 ? -11.812 25.484 4.934 1 95.5 92 SER B CA 1
ATOM 1831 C C . SER B 1 92 ? -10.898 24.547 4.137 1 95.5 92 SER B C 1
ATOM 1833 O O . SER B 1 92 ? -11.367 23.594 3.527 1 95.5 92 SER B O 1
ATOM 1835 N N . GLY B 1 93 ? -9.586 24.953 4.109 1 96.38 93 GLY B N 1
ATOM 1836 C CA . GLY B 1 93 ? -8.703 24.047 3.385 1 96.38 93 GLY B CA 1
ATOM 1837 C C . GLY B 1 93 ? -7.25 24.469 3.434 1 96.38 93 GLY B C 1
ATOM 1838 O O . GLY B 1 93 ? -6.906 25.469 4.07 1 96.38 93 GLY B O 1
ATOM 1839 N N . MET B 1 94 ? -6.41 23.625 2.834 1 96.75 94 MET B N 1
ATOM 1840 C CA . MET B 1 94 ? -4.988 23.891 2.641 1 96.75 94 MET B CA 1
ATOM 1841 C C . MET B 1 94 ? -4.535 23.453 1.253 1 96.75 94 MET B C 1
ATOM 1843 O O . MET B 1 94 ? -5.109 22.531 0.675 1 96.75 94 MET B O 1
ATOM 1847 N N . LYS B 1 95 ? -3.602 24.141 0.79 1 97.19 95 LYS B N 1
ATOM 1848 C CA . LYS B 1 95 ? -3.023 23.766 -0.496 1 97.19 95 LYS B CA 1
ATOM 1849 C C . LYS B 1 95 ? -1.498 23.781 -0.441 1 97.19 95 LYS B C 1
ATOM 1851 O O . LYS B 1 95 ? -0.914 24.219 0.557 1 97.19 95 LYS B O 1
ATOM 1856 N N . LYS B 1 96 ? -0.872 23.25 -1.537 1 97.38 96 LYS B N 1
ATOM 1857 C CA . LYS B 1 96 ? 0.579 23.141 -1.656 1 97.38 96 LYS B CA 1
ATOM 1858 C C . LYS B 1 96 ? 1.185 22.5 -0.415 1 97.38 96 LYS B C 1
ATOM 1860 O O . LYS B 1 96 ? 2.158 23 0.146 1 97.38 96 LYS B O 1
ATOM 1865 N N . ILE B 1 97 ? 0.548 21.453 0.035 1 97 97 ILE B N 1
ATOM 1866 C CA . ILE B 1 97 ? 0.958 20.75 1.245 1 97 97 ILE B CA 1
ATOM 1867 C C . ILE B 1 97 ? 2.281 20.031 0.998 1 97 97 ILE B C 1
ATOM 1869 O O . ILE B 1 97 ? 2.463 19.391 -0.041 1 97 97 ILE B O 1
ATOM 1873 N N . LYS B 1 98 ? 3.135 20.203 1.932 1 96.44 98 LYS B N 1
ATOM 1874 C CA . LYS B 1 98 ? 4.422 19.516 1.916 1 96.44 98 LYS B CA 1
ATOM 1875 C C . LYS B 1 98 ? 4.637 18.719 3.203 1 96.44 98 LYS B C 1
ATOM 1877 O O . LYS B 1 98 ? 4.316 19.203 4.293 1 96.44 98 LYS B O 1
ATOM 1882 N N . GLY B 1 99 ? 5.109 17.5 3.025 1 95.44 99 GLY B N 1
ATOM 1883 C CA . GLY B 1 99 ? 5.555 16.734 4.184 1 95.44 99 GLY B CA 1
ATOM 1884 C C . GLY B 1 99 ? 4.449 15.914 4.82 1 95.44 99 GLY B C 1
ATOM 1885 O O . GLY B 1 99 ? 4.566 15.5 5.977 1 95.44 99 GLY B O 1
ATOM 1886 N N . VAL B 1 100 ? 3.328 15.789 4.199 1 94.38 100 VAL B N 1
ATOM 1887 C CA . VAL B 1 100 ? 2.232 14.961 4.695 1 94.38 100 VAL B CA 1
ATOM 1888 C C . VAL B 1 100 ? 1.895 13.883 3.674 1 94.38 100 VAL B C 1
ATOM 1890 O O . VAL B 1 100 ? 1.661 14.18 2.5 1 94.38 100 VAL B O 1
ATOM 1893 N N . ALA B 1 101 ? 1.942 12.656 4.117 1 91.12 101 ALA B N 1
ATOM 1894 C CA . ALA B 1 101 ? 1.647 11.539 3.221 1 91.12 101 ALA B CA 1
ATOM 1895 C C . ALA B 1 101 ? 0.8 10.484 3.922 1 91.12 101 ALA B C 1
ATOM 1897 O O . ALA B 1 101 ? 0.881 10.32 5.141 1 91.12 101 ALA B O 1
ATOM 1898 N N . ALA B 1 102 ? -0.063 9.914 3.184 1 88.38 102 ALA B N 1
ATOM 1899 C CA . ALA B 1 102 ? -0.79 8.742 3.676 1 88.38 102 ALA B CA 1
ATOM 1900 C C . ALA B 1 102 ? -0.095 7.449 3.26 1 88.38 102 ALA B C 1
ATOM 1902 O O . ALA B 1 102 ? 0.399 7.336 2.135 1 88.38 102 ALA B O 1
ATOM 1903 N N . LYS B 1 103 ? 0.063 6.688 4.277 1 80.25 103 LYS B N 1
ATOM 1904 C CA . LYS B 1 103 ? 0.468 5.324 3.953 1 80.25 103 LYS B CA 1
ATOM 1905 C C . LYS B 1 103 ? -0.742 4.457 3.619 1 80.25 103 LYS B C 1
ATOM 1907 O O . LYS B 1 103 ? -1.652 4.309 4.438 1 80.25 103 LYS B O 1
ATOM 1912 N N . GLU B 1 104 ? -1 4.516 2.498 1 66.81 104 GLU B N 1
ATOM 1913 C CA . GLU B 1 104 ? -2.078 3.615 2.096 1 66.81 104 GLU B CA 1
ATOM 1914 C C . GLU B 1 104 ? -1.6 2.168 2.047 1 66.81 104 GLU B C 1
ATOM 1916 O O . GLU B 1 104 ? -0.507 1.887 1.549 1 66.81 104 GLU B O 1
ATOM 1921 N N . LEU B 1 105 ? -2.078 1.713 3.094 1 61.03 105 LEU B N 1
ATOM 1922 C CA . LEU B 1 105 ? -1.698 0.315 3.266 1 61.03 105 LEU B CA 1
ATOM 1923 C C . LEU B 1 105 ? -1.474 -0.358 1.917 1 61.03 105 LEU B C 1
ATOM 1925 O O . LEU B 1 105 ? -1.574 0.288 0.871 1 61.03 105 LEU B O 1
ATOM 1929 N N . PHE B 1 106 ? -2.268 -1.631 1.704 1 60.66 106 PHE B N 1
ATOM 1930 C CA . PHE B 1 106 ? -1.967 -2.744 0.812 1 60.66 106 PHE B CA 1
ATOM 1931 C C . PHE B 1 106 ? -2.791 -2.652 -0.467 1 60.66 106 PHE B C 1
ATOM 1933 O O . PHE B 1 106 ? -3.979 -2.326 -0.424 1 60.66 106 PHE B O 1
ATOM 1940 N N . LEU B 1 107 ? -2.125 -2.084 -1.437 1 68 107 LEU B N 1
ATOM 1941 C CA . LEU B 1 107 ? -2.812 -2.318 -2.701 1 68 107 LEU B CA 1
ATOM 1942 C C . LEU B 1 107 ? -2.58 -3.746 -3.189 1 68 107 LEU B C 1
ATOM 1944 O O . LEU B 1 107 ? -1.485 -4.289 -3.029 1 68 107 LEU B O 1
ATOM 1948 N N . LYS B 1 108 ? -3.738 -4.41 -3.438 1 77.94 108 LYS B N 1
ATOM 1949 C CA . LYS B 1 108 ? -3.637 -5.688 -4.141 1 77.94 108 LYS B CA 1
ATOM 1950 C C . LYS B 1 108 ? -3.424 -5.477 -5.637 1 77.94 108 LYS B C 1
ATOM 1952 O O . LYS B 1 108 ? -4.223 -4.809 -6.293 1 77.94 108 LYS B O 1
ATOM 1957 N N . ILE B 1 109 ? -2.256 -5.805 -6.066 1 84.31 109 ILE B N 1
ATOM 1958 C CA . ILE B 1 109 ? -1.937 -5.656 -7.484 1 84.31 109 ILE B CA 1
ATOM 1959 C C . ILE B 1 109 ? -1.932 -7.027 -8.156 1 84.31 109 ILE B C 1
ATOM 1961 O O . ILE B 1 109 ? -1.104 -7.883 -7.828 1 84.31 109 ILE B O 1
ATOM 1965 N N . ASN B 1 110 ? -2.82 -7.219 -9.172 1 91.31 110 ASN B N 1
ATOM 1966 C CA . ASN B 1 110 ? -2.961 -8.508 -9.836 1 91.31 110 ASN B CA 1
ATOM 1967 C C . ASN B 1 110 ? -1.834 -8.75 -10.836 1 91.31 110 ASN B C 1
ATOM 1969 O O . ASN B 1 110 ? -1.506 -7.871 -11.633 1 91.31 110 ASN B O 1
ATOM 1973 N N . ALA B 1 111 ? -1.287 -9.875 -10.781 1 93.81 111 ALA B N 1
ATOM 1974 C CA . ALA B 1 111 ? -0.347 -10.289 -11.82 1 93.81 111 ALA B CA 1
ATOM 1975 C C . ALA B 1 111 ? -1.079 -10.672 -13.102 1 93.81 111 ALA B C 1
ATOM 1977 O O . ALA B 1 111 ? -2.129 -11.32 -13.055 1 93.81 111 ALA B O 1
ATOM 1978 N N . GLU B 1 112 ? -0.556 -10.25 -14.172 1 95.5 112 GLU B N 1
ATOM 1979 C CA . GLU B 1 112 ? -1.089 -10.625 -15.477 1 95.5 112 GLU B CA 1
ATOM 1980 C C . GLU B 1 112 ? -0.181 -11.633 -16.172 1 95.5 112 GLU B C 1
ATOM 1982 O O . GLU B 1 112 ? -0.662 -12.602 -16.766 1 95.5 112 GLU B O 1
ATOM 1987 N N . GLU B 1 113 ? 1.11 -11.344 -16.172 1 95.75 113 GLU B N 1
ATOM 1988 C CA . GLU B 1 113 ? 2.121 -12.164 -16.828 1 95.75 113 GLU B CA 1
ATOM 1989 C C . GLU B 1 113 ? 3.422 -12.188 -16.031 1 95.75 113 GLU B C 1
ATOM 1991 O O . GLU B 1 113 ? 3.758 -11.219 -15.352 1 95.75 113 GLU B O 1
ATOM 1996 N N . PHE B 1 114 ? 4.07 -13.344 -16.031 1 95.12 114 PHE B N 1
ATOM 1997 C CA . PHE B 1 114 ? 5.465 -13.312 -15.609 1 95.12 114 PHE B CA 1
ATOM 1998 C C . PHE B 1 114 ? 6.34 -14.109 -16.578 1 95.12 114 PHE B C 1
ATOM 2000 O O . PHE B 1 114 ? 5.852 -14.984 -17.297 1 95.12 114 PHE B O 1
ATOM 2007 N N . SER B 1 115 ? 7.535 -13.75 -16.672 1 96.31 115 SER B N 1
ATOM 2008 C CA . SER B 1 115 ? 8.555 -14.445 -17.453 1 96.31 115 SER B CA 1
ATOM 2009 C C . SER B 1 115 ? 9.883 -14.5 -16.703 1 96.31 115 SER B C 1
ATOM 2011 O O . SER B 1 115 ? 10.203 -13.602 -15.93 1 96.31 115 SER B O 1
ATOM 2013 N N . VAL B 1 116 ? 10.547 -15.531 -16.969 1 96.81 116 VAL B N 1
ATOM 2014 C CA . VAL B 1 116 ? 11.859 -15.719 -16.359 1 96.81 116 VAL B CA 1
ATOM 2015 C C . VAL B 1 116 ? 12.953 -15.359 -17.375 1 96.81 116 VAL B C 1
ATOM 2017 O O . VAL B 1 116 ? 12.938 -15.836 -18.5 1 96.81 116 VAL B O 1
ATOM 2020 N N . ASP B 1 117 ? 13.688 -14.477 -16.969 1 95.56 117 ASP B N 1
ATOM 2021 C CA . ASP B 1 117 ? 14.883 -14.125 -17.734 1 95.56 117 ASP B CA 1
ATOM 2022 C C . ASP B 1 117 ? 16.125 -14.82 -17.172 1 95.56 117 ASP B C 1
ATOM 2024 O O . ASP B 1 117 ? 16.531 -14.547 -16.031 1 95.56 117 ASP B O 1
ATOM 2028 N N . GLY B 1 118 ? 16.656 -15.797 -17.922 1 94.75 118 GLY B N 1
ATOM 2029 C CA . GLY B 1 118 ? 17.828 -16.531 -17.484 1 94.75 118 GLY B CA 1
ATOM 2030 C C . GLY B 1 118 ? 17.484 -17.812 -16.734 1 94.75 118 GLY B C 1
ATOM 2031 O O . GLY B 1 118 ? 16.516 -18.5 -17.094 1 94.75 118 GLY B O 1
ATOM 2032 N N . ASP B 1 119 ? 18.375 -18.219 -15.734 1 95.56 119 ASP B N 1
ATOM 2033 C CA . ASP B 1 119 ? 18.234 -19.422 -14.93 1 95.56 119 ASP B CA 1
ATOM 2034 C C . ASP B 1 119 ? 17.047 -19.312 -13.984 1 95.56 119 ASP B C 1
ATOM 2036 O O . ASP B 1 119 ? 16.891 -18.312 -13.297 1 95.56 119 ASP B O 1
ATOM 2040 N N . PRO B 1 120 ? 16.156 -20.344 -14.047 1 94.38 120 PRO B N 1
ATOM 2041 C CA . PRO B 1 120 ? 14.977 -20.297 -13.172 1 94.38 120 PRO B CA 1
ATOM 2042 C C . PRO B 1 120 ? 15.344 -20.25 -11.695 1 94.38 120 PRO B C 1
ATOM 2044 O O . PRO B 1 120 ? 14.5 -19.938 -10.852 1 94.38 120 PRO B O 1
ATOM 2047 N N . VAL B 1 121 ? 16.531 -20.594 -11.289 1 93.31 121 VAL B N 1
ATOM 2048 C CA . VAL B 1 121 ? 16.953 -20.625 -9.891 1 93.31 121 VAL B CA 1
ATOM 2049 C C . VAL B 1 121 ? 17.547 -19.281 -9.5 1 93.31 121 VAL B C 1
ATOM 2051 O O . VAL B 1 121 ? 17.266 -18.766 -8.422 1 93.31 121 VAL B O 1
ATOM 2054 N N . ASP B 1 122 ? 18.312 -18.656 -10.344 1 94.25 122 ASP B N 1
ATOM 2055 C CA . ASP B 1 122 ? 19.031 -17.469 -9.891 1 94.25 122 ASP B CA 1
ATOM 2056 C C . ASP B 1 122 ? 18.906 -16.328 -10.898 1 94.25 122 ASP B C 1
ATOM 2058 O O . ASP B 1 122 ? 19.531 -15.281 -10.75 1 94.25 122 ASP B O 1
ATOM 2062 N N . GLY B 1 123 ? 18.141 -16.516 -11.93 1 9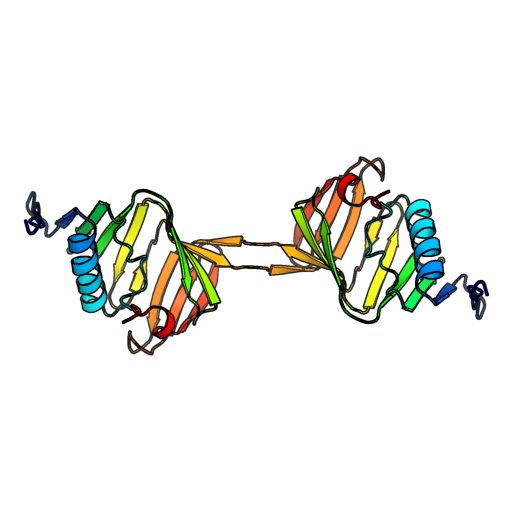5.94 123 GLY B N 1
ATOM 2063 C CA . GLY B 1 123 ? 17.844 -15.438 -12.859 1 95.94 123 GLY B CA 1
ATOM 2064 C C . GLY B 1 123 ? 16.875 -14.414 -12.297 1 95.94 123 GLY B C 1
ATOM 2065 O O . GLY B 1 123 ? 16.906 -14.117 -11.102 1 95.94 123 GLY B O 1
ATOM 2066 N N . SER B 1 124 ? 16.109 -13.75 -13.258 1 96.56 124 SER B N 1
ATOM 2067 C CA . SER B 1 124 ? 15.148 -12.719 -12.859 1 96.56 124 SER B CA 1
ATOM 2068 C C . SER B 1 124 ? 13.75 -13.039 -13.375 1 96.56 124 SER B C 1
ATOM 2070 O O . SER B 1 124 ? 13.594 -13.688 -14.414 1 96.56 124 SER B O 1
ATOM 2072 N N . ILE B 1 125 ? 12.797 -12.602 -12.555 1 96 125 ILE B N 1
ATOM 2073 C CA . ILE B 1 125 ? 11.398 -12.703 -12.93 1 96 125 ILE B CA 1
ATOM 2074 C C . ILE B 1 125 ? 10.852 -11.328 -13.297 1 96 125 ILE B C 1
ATOM 2076 O O . ILE B 1 125 ? 11 -10.367 -12.531 1 96 125 ILE B O 1
ATOM 2080 N N . HIS B 1 126 ? 10.336 -11.227 -14.438 1 96.75 126 HIS B N 1
ATOM 2081 C CA . HIS B 1 126 ? 9.609 -10.039 -14.883 1 96.75 126 HIS B CA 1
ATOM 2082 C C . HIS B 1 126 ? 8.109 -10.219 -14.734 1 96.75 126 HIS B C 1
ATOM 2084 O O . HIS B 1 126 ? 7.539 -11.18 -15.266 1 96.75 126 HIS B O 1
ATOM 2090 N N . VAL B 1 127 ? 7.5 -9.297 -14.016 1 94.38 127 VAL B N 1
ATOM 2091 C CA . VAL B 1 127 ? 6.062 -9.391 -13.773 1 94.38 127 VAL B CA 1
ATOM 2092 C C . VAL B 1 127 ? 5.355 -8.188 -14.398 1 94.38 127 VAL B C 1
ATOM 2094 O O . VAL B 1 127 ? 5.77 -7.043 -14.195 1 94.38 127 VAL B O 1
ATOM 2097 N N . LYS B 1 128 ? 4.41 -8.508 -15.172 1 94.06 128 LYS B N 1
ATOM 2098 C CA . LYS B 1 128 ? 3.477 -7.492 -15.656 1 94.06 128 LYS B CA 1
ATOM 2099 C C . LYS B 1 128 ? 2.152 -7.559 -14.906 1 94.06 128 LYS B C 1
ATOM 2101 O O . LYS B 1 128 ? 1.619 -8.641 -14.672 1 94.06 128 LYS B O 1
ATOM 2106 N N . THR B 1 129 ? 1.722 -6.426 -14.516 1 91.12 129 THR B N 1
ATOM 2107 C CA . THR B 1 129 ? 0.478 -6.375 -13.758 1 91.12 129 THR B CA 1
ATOM 2108 C C . THR B 1 129 ? -0.66 -5.832 -14.617 1 91.12 129 THR B C 1
ATOM 2110 O O . THR B 1 129 ? -0.424 -5.297 -15.703 1 91.12 129 THR B O 1
ATOM 2113 N N . THR B 1 130 ? -1.852 -6.027 -14.07 1 87.69 130 THR B N 1
ATOM 2114 C CA . THR B 1 130 ? -3.045 -5.641 -14.812 1 87.69 130 THR B CA 1
ATOM 2115 C C . THR B 1 130 ? -3.182 -4.121 -14.859 1 87.69 130 THR B C 1
ATOM 2117 O O . THR B 1 130 ? -3.926 -3.584 -15.68 1 87.69 130 THR B O 1
ATOM 2120 N N . ILE B 1 131 ? -2.416 -3.361 -14 1 76.69 131 ILE B N 1
ATOM 2121 C CA . ILE B 1 131 ? -2.541 -1.907 -13.984 1 76.69 131 ILE B CA 1
ATOM 2122 C C . ILE B 1 131 ? -1.39 -1.283 -14.773 1 76.69 131 ILE B C 1
ATOM 2124 O O . ILE B 1 131 ? -1.188 -0.067 -14.734 1 76.69 131 ILE B O 1
ATOM 2128 N N . GLY B 1 132 ? -0.657 -2.08 -15.445 1 80.25 132 GLY B N 1
ATOM 2129 C CA . GLY B 1 132 ? 0.377 -1.57 -16.328 1 80.25 132 GLY B CA 1
ATOM 2130 C C . GLY B 1 132 ? 1.71 -1.365 -15.641 1 80.25 132 GLY B C 1
ATOM 2131 O O . GLY B 1 132 ? 2.639 -0.801 -16.219 1 80.25 132 GLY B O 1
ATOM 2132 N N . ILE B 1 133 ? 1.771 -1.677 -14.344 1 74.94 133 ILE B N 1
ATOM 2133 C CA . ILE B 1 133 ? 3.033 -1.613 -13.617 1 74.94 133 ILE B CA 1
ATOM 2134 C C . ILE B 1 133 ? 3.812 -2.912 -13.82 1 74.94 133 ILE B C 1
ATOM 2136 O O . ILE B 1 133 ? 3.225 -3.996 -13.852 1 74.94 133 ILE B O 1
ATOM 2140 N N . SER B 1 134 ? 5.109 -2.781 -14.109 1 88 134 SER B N 1
ATOM 2141 C CA . SER B 1 134 ? 5.973 -3.951 -14.219 1 88 134 SER B CA 1
ATOM 2142 C C . SER B 1 134 ? 6.977 -4.004 -13.07 1 88 134 SER B C 1
ATOM 2144 O O . SER B 1 134 ? 7.363 -2.967 -12.523 1 88 134 SER B O 1
ATOM 2146 N N . ARG B 1 135 ? 7.359 -5.203 -12.664 1 86.94 135 ARG B N 1
ATOM 2147 C CA . ARG B 1 135 ? 8.359 -5.441 -11.625 1 86.94 135 ARG B CA 1
ATOM 2148 C C . ARG B 1 135 ? 9.391 -6.461 -12.086 1 86.94 135 ARG B C 1
ATOM 2150 O O . ARG B 1 135 ? 9.102 -7.301 -12.938 1 86.94 135 ARG B O 1
ATOM 2157 N N . VAL B 1 136 ? 10.57 -6.316 -11.617 1 92.5 136 VAL B N 1
ATOM 2158 C CA . VAL B 1 136 ? 11.602 -7.332 -11.766 1 92.5 136 VAL B CA 1
ATOM 2159 C C . VAL B 1 136 ? 11.992 -7.879 -10.398 1 92.5 136 VAL B C 1
ATOM 2161 O O . VAL B 1 136 ? 12.289 -7.117 -9.477 1 92.5 136 VAL B O 1
ATOM 2164 N N . LEU B 1 137 ? 11.93 -9.164 -10.211 1 93.69 137 LEU B N 1
ATOM 2165 C CA . LEU B 1 137 ? 12.211 -9.836 -8.938 1 93.69 137 LEU B CA 1
ATOM 2166 C C . LEU B 1 137 ? 13.273 -10.914 -9.117 1 93.69 137 LEU B C 1
ATOM 2168 O O . LEU B 1 137 ? 13.406 -11.484 -10.195 1 93.69 137 LEU B O 1
ATOM 2172 N N . PRO B 1 138 ? 14.008 -11.188 -8.125 1 95.56 138 PRO B N 1
ATOM 2173 C CA . PRO B 1 138 ? 14.953 -12.297 -8.234 1 95.56 138 PRO B CA 1
ATOM 2174 C C . PRO B 1 138 ? 14.266 -13.664 -8.219 1 95.56 138 PRO B C 1
ATOM 2176 O O . PRO B 1 138 ? 13.438 -13.93 -7.34 1 95.56 138 PRO B O 1
ATOM 2179 N N . ALA B 1 139 ? 14.656 -14.547 -9.172 1 95.62 139 ALA B N 1
ATOM 2180 C CA . ALA B 1 139 ? 14.07 -15.883 -9.234 1 95.62 139 ALA B CA 1
ATOM 2181 C C . ALA B 1 139 ? 14.375 -16.672 -7.965 1 95.62 139 ALA B C 1
ATOM 2183 O O . ALA B 1 139 ? 13.586 -17.531 -7.551 1 95.62 139 ALA B O 1
ATOM 2184 N N . SER B 1 140 ? 15.414 -16.375 -7.316 1 94.25 140 SER B N 1
ATOM 2185 C CA . SER B 1 140 ? 15.852 -17.078 -6.117 1 94.25 140 SER B CA 1
ATOM 2186 C C . SER B 1 140 ? 14.867 -16.891 -4.973 1 94.25 140 SER B C 1
ATOM 2188 O O . SER B 1 140 ? 14.82 -17.703 -4.043 1 94.25 140 SER B O 1
ATOM 2190 N N . ALA B 1 141 ? 14.094 -15.914 -5.012 1 93.69 141 ALA B N 1
ATOM 2191 C CA . ALA B 1 141 ? 13.125 -15.625 -3.961 1 93.69 141 ALA B CA 1
ATOM 2192 C C . ALA B 1 141 ? 11.93 -16.578 -4.047 1 93.69 141 ALA B C 1
ATOM 2194 O O . ALA B 1 141 ? 11.133 -16.672 -3.105 1 93.69 141 ALA B O 1
ATOM 2195 N N . PHE B 1 142 ? 11.773 -17.281 -5.129 1 94.19 142 PHE B N 1
ATOM 2196 C CA . PHE B 1 142 ? 10.578 -18.078 -5.383 1 94.19 142 PHE B CA 1
ATOM 2197 C C . PHE B 1 142 ? 10.938 -19.547 -5.559 1 94.19 142 PHE B C 1
ATOM 2199 O O . PHE B 1 142 ? 10.383 -20.234 -6.418 1 94.19 142 PHE B O 1
ATOM 2206 N N . GLN B 1 143 ? 11.93 -19.891 -4.828 1 92.44 143 GLN B N 1
ATOM 2207 C CA . GLN B 1 143 ? 12.312 -21.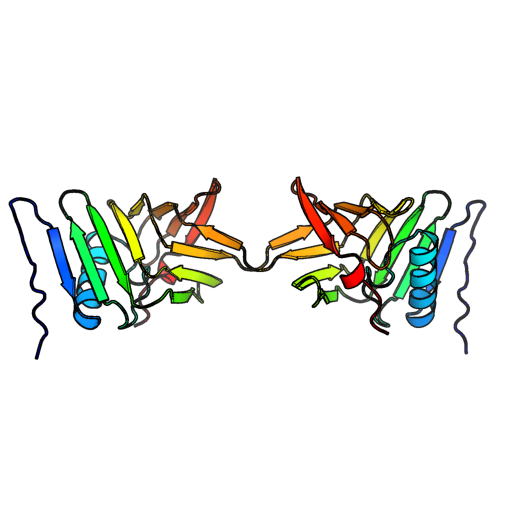297 -4.77 1 92.44 143 GLN B CA 1
ATOM 2208 C C . GLN B 1 143 ? 11.68 -21.984 -3.564 1 92.44 143 GLN B C 1
ATOM 2210 O O . GLN B 1 143 ? 11.469 -21.359 -2.525 1 92.44 143 GLN B O 1
ATOM 2215 N N . LEU B 1 144 ? 11.305 -23.188 -3.791 1 87.12 144 LEU B N 1
ATOM 2216 C CA . LEU B 1 144 ? 10.867 -23.953 -2.637 1 87.12 144 LEU B CA 1
ATOM 2217 C C . LEU B 1 144 ? 11.961 -24 -1.57 1 87.12 144 LEU B C 1
ATOM 2219 O O . LEU B 1 144 ? 13.141 -24.156 -1.891 1 87.12 144 LEU B O 1
ATOM 2223 N N . GLU B 1 145 ? 11.461 -23.5 -0.362 1 70.19 145 GLU B N 1
ATOM 2224 C CA . GLU B 1 145 ? 12.414 -23.625 0.734 1 70.19 145 GLU B CA 1
ATOM 2225 C C . GLU B 1 145 ? 12.711 -25.094 1.059 1 70.19 145 GLU B C 1
ATOM 2227 O O . GLU B 1 145 ? 11.789 -25.906 1.105 1 70.19 145 GLU B O 1
ATOM 2232 N N . VAL B 1 146 ? 13.906 -25.594 0.731 1 55.59 146 VAL B N 1
ATOM 2233 C CA . VAL B 1 146 ? 14.352 -26.906 1.168 1 55.59 146 VAL B CA 1
ATOM 2234 C C . VAL B 1 146 ? 14.617 -26.891 2.672 1 55.59 146 VAL B C 1
ATOM 2236 O O . VAL B 1 146 ? 15.094 -25.891 3.211 1 55.59 146 VAL B O 1
#

Foldseek 3Di:
DPPPQPQCPPDDFNKGKGAFQPVQLVVQQVLCVVQVHDSPPDPRDRFWGMWMAGPVFQKIKTAGDAKDWDQDPVVRKIKIAGRMWIWGGDRHDTPPTPRIDIDDDDDDWAWDDWDFDPDLQFTWIWTATPVGDIDIHGSNVVDPDD/DPPPQPQCPPDDFNKGKGAFQPVQLVVQQVLCVVQVHDSPPDPNDRFWGMWMAGPVFQKIKTAGPAKDWDQDPVVRKIKIAGRMWMWGGDRHDTPPTDRIDIDDDDDDWAWDDWDFDPDLQFTWIWTATPVGDIDIHGSNVPDPDD

Secondary structure (DSSP, 8-state):
----------SSS-EEEEESHHHHHHHHHHHHHHTT--TTSS--STTEEEEEEETTTTEEEEEESS-EEEEETTTTEEEEEEEEEEEEEETTEEEEEEEEEEEE--EEEEEEEEEEES-TTTSEEEEEETTS-EEEEEGGGGS---/----------SSS-EEEEESHHHHHHHHHHHHHHTT--TTSS--STTEEEEEEETTTTEEEEEESS-EEEEETTTTEEEEEEEEEEEEEETTEEEEEEEEEEEE--EEEEEEEEEEES-TTTSEEEEEETTS-EEEEEGGGGS---